Protein AF-0000000075743029 (afdb_homodimer)

Nearest PDB structures (foldseek):
  3cng-assembly1_B  TM=8.307E-01  e=9.422E-11  Nitrosomonas europaea ATCC 19718
  6m72-assembly1_A  TM=8.721E-01  e=2.218E-10  Mycolicibacterium smegmatis MC2 155
  5gg7-assembly1_A  TM=8.608E-01  e=3.201E-10  Mycolicibacterium smegmatis MC2 155
  6nci-assembly1_B  TM=7.986E-01  e=1.065E-10  Bacillus cereus ATCC 14579
  3a6s-assembly3_A  TM=7.500E-01  e=4.628E-07  Escherichia coli K-12

InterPro domains:
  IPR000086 NUDIX hydrolase domain [PF00293] (7-111)
  IPR000086 NUDIX hydrolase domain [PS51462] (5-127)
  IPR015797 NUDIX hydrolase-like domain superfamily [SSF55811] (4-126)
  IPR020084 NUDIX hydrolase, conserved site [PS00893] (38-59)
  IPR020476 NUDIX hydrolase [PR00502] (33-47)
  IPR020476 NUDIX hydrolase [PR00502] (47-62)

Structure (mmCIF, N/CA/C/O backbone):
data_AF-0000000075743029-model_v1
#
loop_
_entity.id
_entity.type
_entity.pdbx_description
1 polymer 'Nudix hydrolase domain-containing protein'
#
loop_
_atom_site.group_PDB
_atom_site.id
_atom_site.type_symbol
_atom_site.label_atom_id
_atom_site.label_alt_id
_atom_site.label_comp_id
_atom_site.label_asym_id
_atom_site.label_entity_id
_atom_site.label_seq_id
_atom_site.pdbx_PDB_ins_code
_atom_site.Cartn_x
_atom_site.Cartn_y
_atom_site.Cartn_z
_atom_site.occupancy
_atom_site.B_iso_or_equiv
_atom_site.auth_seq_id
_atom_site.auth_comp_id
_atom_site.auth_asym_id
_atom_site.auth_atom_id
_atom_site.pdbx_PDB_model_num
ATOM 1 N N . MET A 1 1 ? -19.031 10.039 8.219 1 37.03 1 MET A N 1
ATOM 2 C CA . MET A 1 1 ? -19.734 9.055 7.402 1 37.03 1 MET A CA 1
ATOM 3 C C . MET A 1 1 ? -18.766 8.086 6.746 1 37.03 1 MET A C 1
ATOM 5 O O . MET A 1 1 ? -17.672 8.484 6.34 1 37.03 1 MET A O 1
ATOM 9 N N . GLY A 1 2 ? -18.797 6.867 7.07 1 49.72 2 GLY A N 1
ATOM 10 C CA . GLY A 1 2 ? -17.906 5.832 6.559 1 49.72 2 GLY A CA 1
ATOM 11 C C . GLY A 1 2 ? -17.812 5.824 5.047 1 49.72 2 GLY A C 1
ATOM 12 O O . GLY A 1 2 ? -18.812 5.648 4.352 1 49.72 2 GLY A O 1
ATOM 13 N N . THR A 1 3 ? -17.016 6.648 4.508 1 61.38 3 THR A N 1
ATOM 14 C CA . THR A 1 3 ? -16.984 6.754 3.051 1 61.38 3 THR A CA 1
ATOM 15 C C . THR A 1 3 ? -16.938 5.371 2.408 1 61.38 3 THR A C 1
ATOM 17 O O . THR A 1 3 ? -16.344 4.445 2.963 1 61.38 3 THR A O 1
ATOM 20 N N . THR A 1 4 ? -17.938 5.141 1.555 1 76.81 4 THR A N 1
ATOM 21 C CA . THR A 1 4 ? -18.062 3.936 0.743 1 76.81 4 THR A CA 1
ATOM 22 C C . THR A 1 4 ? -16.719 3.59 0.101 1 76.81 4 THR A C 1
ATOM 24 O O . THR A 1 4 ? -16.094 4.441 -0.531 1 76.81 4 THR A O 1
ATOM 27 N N . PRO A 1 5 ? -16.359 2.434 0.386 1 84.94 5 PRO A N 1
ATOM 28 C CA . PRO A 1 5 ? -15.109 2.035 -0.252 1 84.94 5 PRO A CA 1
ATOM 29 C C . PRO A 1 5 ? -15.133 2.217 -1.769 1 84.94 5 PRO A C 1
ATOM 31 O O . PRO A 1 5 ? -16.094 1.818 -2.426 1 84.94 5 PRO A O 1
ATOM 34 N N . LYS A 1 6 ? -14.109 2.887 -2.268 1 87.5 6 LYS A N 1
ATOM 35 C CA . LYS A 1 6 ? -13.984 3.195 -3.689 1 87.5 6 LYS A CA 1
ATOM 36 C C . LYS A 1 6 ? -13.133 2.156 -4.406 1 87.5 6 LYS A C 1
ATOM 38 O O . LYS A 1 6 ? -13.312 1.912 -5.602 1 87.5 6 LYS A O 1
ATOM 43 N N . HIS A 1 7 ? -12.133 1.638 -3.703 1 95.94 7 HIS A N 1
ATOM 44 C CA . HIS A 1 7 ? -11.125 0.779 -4.32 1 95.94 7 HIS A CA 1
ATOM 45 C C . HIS A 1 7 ? -11.25 -0.658 -3.826 1 95.94 7 HIS A C 1
ATOM 47 O O . HIS A 1 7 ? -11.625 -0.894 -2.676 1 95.94 7 HIS A O 1
ATOM 53 N N . SER A 1 8 ? -11.008 -1.553 -4.711 1 96.81 8 SER A N 1
ATOM 54 C CA . SER A 1 8 ? -10.656 -2.902 -4.273 1 96.81 8 SER A CA 1
ATOM 55 C C . SER A 1 8 ? -9.172 -3.008 -3.934 1 96.81 8 SER A C 1
ATOM 57 O O . SER A 1 8 ? -8.336 -2.363 -4.566 1 96.81 8 SER A O 1
ATOM 59 N N . VAL A 1 9 ? -8.844 -3.734 -2.883 1 98.31 9 VAL A N 1
ATOM 60 C CA . VAL A 1 9 ? -7.453 -3.924 -2.475 1 98.31 9 VAL A CA 1
ATOM 61 C C . VAL A 1 9 ? -7.043 -5.379 -2.695 1 98.31 9 VAL A C 1
ATOM 63 O O . VAL A 1 9 ? -7.734 -6.297 -2.25 1 98.31 9 VAL A O 1
ATOM 66 N N . SER A 1 10 ? -5.934 -5.547 -3.414 1 98.19 10 SER A N 1
ATOM 67 C CA . SER A 1 10 ? -5.387 -6.879 -3.637 1 98.19 10 SER A CA 1
ATOM 68 C C . SER A 1 10 ? -3.963 -6.992 -3.098 1 98.19 10 SER A C 1
ATOM 70 O O . SER A 1 10 ? -3.312 -5.98 -2.83 1 98.19 10 SER A O 1
ATOM 72 N N . VAL A 1 11 ? -3.539 -8.203 -2.834 1 98.81 11 VAL A N 1
ATOM 73 C CA . VAL A 1 11 ? -2.16 -8.523 -2.471 1 98.81 11 VAL A CA 1
ATOM 74 C C . VAL A 1 11 ? -1.611 -9.594 -3.406 1 98.81 11 VAL A C 1
ATOM 76 O O . VAL A 1 11 ? -2.369 -10.398 -3.951 1 98.81 11 VAL A O 1
ATOM 79 N N . ALA A 1 12 ? -0.309 -9.578 -3.594 1 98.81 12 ALA A N 1
ATOM 80 C CA . ALA A 1 12 ? 0.357 -10.586 -4.41 1 98.81 12 ALA A CA 1
ATOM 81 C C . ALA A 1 12 ? 1.737 -10.922 -3.854 1 98.81 12 ALA A C 1
ATOM 83 O O . ALA A 1 12 ? 2.361 -10.094 -3.188 1 98.81 12 ALA A O 1
ATOM 84 N N . GLY A 1 13 ? 2.17 -12.094 -4.051 1 98.81 13 GLY A N 1
ATOM 85 C CA . GLY A 1 13 ? 3.494 -12.555 -3.666 1 98.81 13 GLY A CA 1
ATOM 86 C C . GLY A 1 13 ? 4.383 -12.875 -4.852 1 98.81 13 GLY A C 1
ATOM 87 O O . GLY A 1 13 ? 4.059 -13.758 -5.652 1 98.81 13 GLY A O 1
ATOM 88 N N . VAL A 1 14 ? 5.453 -12.211 -4.953 1 98.88 14 VAL A N 1
ATOM 89 C CA . VAL A 1 14 ? 6.512 -12.594 -5.883 1 98.88 14 VAL A CA 1
ATOM 90 C C . VAL A 1 14 ? 7.457 -13.586 -5.203 1 98.88 14 VAL A C 1
ATOM 92 O O . VAL A 1 14 ? 8.328 -13.18 -4.43 1 98.88 14 VAL A O 1
ATOM 95 N N . VAL A 1 15 ? 7.266 -14.805 -5.477 1 98.81 15 VAL A N 1
ATOM 96 C CA . VAL A 1 15 ? 8.055 -15.859 -4.855 1 98.81 15 VAL A CA 1
ATOM 97 C C . VAL A 1 15 ? 9.312 -16.109 -5.672 1 98.81 15 VAL A C 1
ATOM 99 O O . VAL A 1 15 ? 9.242 -16.547 -6.824 1 98.81 15 VAL A O 1
ATOM 102 N N . VAL A 1 16 ? 10.438 -15.852 -5.074 1 98.5 16 VAL A N 1
ATOM 103 C CA . VAL A 1 16 ? 11.711 -15.977 -5.773 1 98.5 16 VAL A CA 1
ATOM 104 C C . VAL A 1 16 ? 12.477 -17.188 -5.246 1 98.5 16 VAL A C 1
ATOM 106 O O . VAL A 1 16 ? 12.789 -17.266 -4.055 1 98.5 16 VAL A O 1
ATOM 109 N N . ARG A 1 17 ? 12.734 -18.016 -6.137 1 96.75 17 ARG A N 1
ATOM 110 C CA . ARG A 1 17 ? 13.484 -19.219 -5.77 1 96.75 17 ARG A CA 1
ATOM 111 C C . ARG A 1 17 ? 14.992 -18.953 -5.809 1 96.75 17 ARG A C 1
ATOM 113 O O . ARG A 1 17 ? 15.422 -17.891 -6.285 1 96.75 17 ARG A O 1
ATOM 120 N N . ASP A 1 18 ? 15.781 -19.875 -5.328 1 95.5 18 ASP A N 1
ATOM 121 C CA . ASP A 1 18 ? 17.219 -19.688 -5.145 1 95.5 18 ASP A CA 1
ATOM 122 C C . ASP A 1 18 ? 17.906 -19.422 -6.48 1 95.5 18 ASP A C 1
ATOM 124 O O . ASP A 1 18 ? 18.922 -18.703 -6.527 1 95.5 18 ASP A O 1
ATOM 128 N N . ASP A 1 19 ? 17.438 -19.906 -7.539 1 97 19 ASP A N 1
ATOM 129 C CA . ASP A 1 19 ? 18.078 -19.734 -8.836 1 97 19 ASP A CA 1
ATOM 130 C C . ASP A 1 19 ? 17.609 -18.453 -9.523 1 97 19 ASP A C 1
ATOM 132 O O . ASP A 1 19 ? 17.906 -18.219 -10.688 1 97 19 ASP A O 1
ATOM 136 N N . GLY A 1 20 ? 16.734 -17.688 -8.852 1 97.25 20 GLY A N 1
ATOM 137 C CA . GLY A 1 20 ? 16.328 -16.391 -9.359 1 97.25 20 GLY A CA 1
ATOM 138 C C . GLY A 1 20 ? 15.031 -16.438 -10.141 1 97.25 20 GLY A C 1
ATOM 139 O O . GLY A 1 20 ? 14.516 -15.406 -10.57 1 97.25 20 GLY A O 1
ATOM 140 N N . ARG A 1 21 ? 14.461 -17.594 -10.344 1 98.31 21 ARG A N 1
ATOM 141 C CA . ARG A 1 21 ? 13.188 -17.703 -11.047 1 98.31 21 ARG A CA 1
ATOM 142 C C . ARG A 1 21 ? 12.023 -17.312 -10.141 1 98.31 21 ARG A C 1
ATOM 144 O O . ARG A 1 21 ? 12.125 -17.422 -8.914 1 98.31 21 ARG A O 1
ATOM 151 N N . VAL A 1 22 ? 10.961 -16.906 -10.734 1 98.69 22 VAL A N 1
ATOM 152 C CA . VAL A 1 22 ? 9.812 -16.422 -9.977 1 98.69 22 VAL A CA 1
ATOM 153 C C . VAL A 1 22 ? 8.586 -17.281 -10.297 1 98.69 22 VAL A C 1
ATOM 155 O O . VAL A 1 22 ? 8.383 -17.672 -11.453 1 98.69 22 VAL A O 1
ATOM 158 N N . LEU A 1 23 ? 7.82 -17.578 -9.266 1 98.12 23 LEU A N 1
ATOM 159 C CA . LEU A 1 23 ? 6.59 -18.359 -9.414 1 98.12 23 LEU A CA 1
ATOM 160 C C . LEU A 1 23 ? 5.473 -17.5 -10 1 98.12 23 LEU A C 1
ATOM 162 O O . LEU A 1 23 ? 5.16 -16.438 -9.469 1 98.12 23 LEU A O 1
ATOM 166 N N . VAL A 1 24 ? 4.891 -17.938 -11.117 1 97.94 24 VAL A N 1
ATOM 167 C CA . VAL A 1 24 ? 3.797 -17.203 -11.758 1 97.94 24 VAL A CA 1
ATOM 168 C C . VAL A 1 24 ? 2.646 -18.156 -12.062 1 97.94 24 VAL A C 1
ATOM 170 O O . VAL A 1 24 ? 2.836 -19.375 -12.102 1 97.94 24 VAL A O 1
ATOM 173 N N . ILE A 1 25 ? 1.508 -17.594 -12.195 1 97 25 ILE A N 1
ATOM 174 C CA . ILE A 1 25 ? 0.314 -18.359 -12.523 1 97 25 ILE A CA 1
ATOM 175 C C . ILE A 1 25 ? -0.327 -17.812 -13.797 1 97 25 ILE A C 1
ATOM 177 O O . ILE A 1 25 ? -0.125 -16.656 -14.148 1 97 25 ILE A O 1
ATOM 181 N N . ARG A 1 26 ? -1.065 -18.625 -14.453 1 95 26 ARG A N 1
ATOM 182 C CA . ARG A 1 26 ? -1.859 -18.203 -15.609 1 95 26 ARG A CA 1
ATOM 183 C C . ARG A 1 26 ? -3.344 -18.172 -15.266 1 95 26 ARG A C 1
ATOM 185 O O . ARG A 1 26 ? -3.92 -19.172 -14.859 1 95 26 ARG A O 1
ATOM 192 N N . ARG A 1 27 ? -3.902 -17.047 -15.453 1 87.44 27 ARG A N 1
ATOM 193 C CA . ARG A 1 27 ? -5.312 -16.875 -15.109 1 87.44 27 ARG A CA 1
ATOM 194 C C . ARG A 1 27 ? -6.203 -17.656 -16.078 1 87.44 27 ARG A C 1
ATOM 196 O O . ARG A 1 27 ? -5.953 -17.672 -17.281 1 87.44 27 ARG A O 1
ATOM 203 N N . GLU A 1 28 ? -7.242 -18.219 -15.516 1 81.88 28 GLU A N 1
ATOM 204 C CA . GLU A 1 28 ? -8.172 -18.984 -16.328 1 81.88 28 GLU A CA 1
ATOM 205 C C . G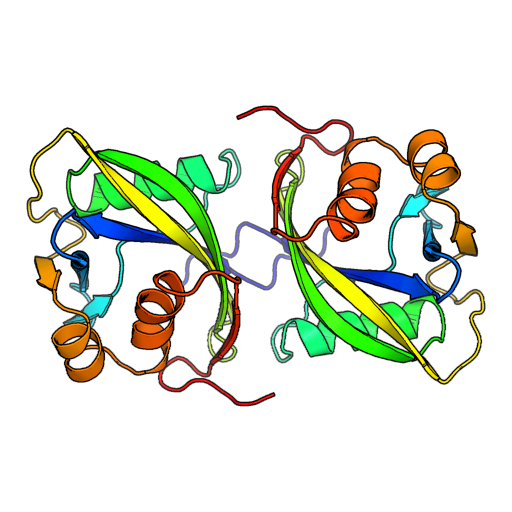LU A 1 28 ? -9.055 -18.078 -17.172 1 81.88 28 GLU A C 1
ATOM 207 O O . GLU A 1 28 ? -9.367 -18.406 -18.328 1 81.88 28 GLU A O 1
ATOM 212 N N . ASP A 1 29 ? -9.43 -16.984 -16.625 1 80.69 29 ASP A N 1
ATOM 213 C CA . ASP A 1 29 ? -10.445 -16.141 -17.25 1 80.69 29 ASP A CA 1
ATOM 214 C C . ASP A 1 29 ? -9.875 -15.367 -18.438 1 80.69 29 ASP A C 1
ATOM 216 O O . ASP A 1 29 ? -10.57 -15.125 -19.422 1 80.69 29 ASP A O 1
ATOM 220 N N . ASN A 1 30 ? -8.594 -15.008 -18.438 1 82.75 30 ASN A N 1
ATOM 221 C CA . ASN A 1 30 ? -8.078 -14.156 -19.5 1 82.75 30 ASN A CA 1
ATOM 222 C C . ASN A 1 30 ? -6.754 -14.672 -20.047 1 82.75 30 ASN A C 1
ATOM 224 O O . ASN A 1 30 ? -6.207 -14.117 -21 1 82.75 30 ASN A O 1
ATOM 228 N N . GLY A 1 31 ? -6.238 -15.711 -19.422 1 87.31 31 GLY A N 1
ATOM 229 C CA . GLY A 1 31 ? -5.051 -16.391 -19.922 1 87.31 31 GLY A CA 1
ATOM 230 C C . GLY A 1 31 ? -3.773 -15.609 -19.672 1 87.31 31 GLY A C 1
ATOM 231 O O . GLY A 1 31 ? -2.727 -15.914 -20.234 1 87.31 31 GLY A O 1
ATOM 232 N N . ARG A 1 32 ? -3.838 -14.641 -18.859 1 92.31 32 ARG A N 1
ATOM 233 C CA . ARG A 1 32 ? -2.672 -13.797 -18.594 1 92.31 32 ARG A CA 1
ATOM 234 C C . ARG A 1 32 ? -1.857 -14.344 -17.422 1 92.31 32 ARG A C 1
ATOM 236 O O . ARG A 1 32 ? -2.418 -14.859 -16.453 1 92.31 32 ARG A O 1
ATOM 243 N N . TRP A 1 33 ? -0.525 -14.164 -17.656 1 96.19 33 TRP A N 1
ATOM 244 C CA . TRP A 1 33 ? 0.392 -14.523 -16.578 1 96.19 33 TRP A CA 1
ATOM 245 C C . TRP A 1 33 ? 0.492 -13.398 -15.562 1 96.19 33 TRP A C 1
ATOM 247 O O . TRP A 1 33 ? 0.538 -12.219 -15.922 1 96.19 33 TRP A O 1
ATOM 257 N N . GLU A 1 34 ? 0.567 -13.781 -14.352 1 97.06 34 GLU A N 1
ATOM 258 C CA . GLU A 1 34 ? 0.749 -12.812 -13.266 1 97.06 34 GLU A CA 1
ATOM 259 C C . GLU A 1 34 ? 1.325 -13.484 -12.023 1 97.06 34 GLU A C 1
ATOM 261 O O . GLU A 1 34 ? 1.359 -14.719 -11.938 1 97.06 34 GLU A O 1
ATOM 266 N N . ALA A 1 35 ? 1.861 -12.719 -11.133 1 98.19 35 ALA A N 1
ATOM 267 C CA . ALA A 1 35 ? 2.217 -13.25 -9.812 1 98.19 35 ALA A CA 1
ATOM 268 C C . ALA A 1 35 ? 0.978 -13.734 -9.07 1 98.19 35 ALA A C 1
ATOM 270 O O . ALA A 1 35 ? -0.11 -13.18 -9.227 1 98.19 35 ALA A O 1
ATOM 271 N N . PRO A 1 36 ? 1.115 -14.82 -8.297 1 97.62 36 PRO A N 1
ATOM 272 C CA . PRO A 1 36 ? -0.04 -15.25 -7.504 1 97.62 36 PRO A CA 1
ATOM 273 C C . PRO A 1 36 ? -0.508 -14.18 -6.52 1 97.62 36 PRO A C 1
ATOM 275 O O . PRO A 1 36 ? 0.316 -13.5 -5.906 1 97.62 36 PRO A O 1
ATOM 278 N N . GLY A 1 37 ? -1.786 -14.008 -6.363 1 97.19 37 GLY A N 1
ATOM 279 C CA . GLY A 1 37 ? -2.398 -13 -5.512 1 97.19 37 GLY A CA 1
ATOM 280 C C . GLY A 1 37 ? -3.912 -12.977 -5.605 1 97.19 37 GLY A C 1
ATOM 281 O O . GLY A 1 37 ? -4.508 -13.82 -6.281 1 97.19 37 GLY A O 1
ATOM 282 N N . GLY A 1 38 ? -4.527 -12.078 -4.871 1 96.62 38 GLY A N 1
ATOM 283 C CA . GLY A 1 38 ? -5.977 -11.953 -4.848 1 96.62 38 GLY A CA 1
ATOM 284 C C . GLY A 1 38 ? -6.465 -10.859 -3.912 1 96.62 38 GLY A C 1
ATOM 285 O O . GLY A 1 38 ? -5.664 -10.078 -3.396 1 96.62 38 GLY A O 1
ATOM 286 N N . VAL A 1 39 ? -7.746 -10.852 -3.748 1 97.25 39 VAL A N 1
ATOM 287 C CA . VAL A 1 39 ? -8.391 -9.812 -2.953 1 97.25 39 VAL A CA 1
ATOM 288 C C . VAL A 1 39 ? -8.023 -9.984 -1.481 1 97.25 39 VAL A C 1
ATOM 290 O O . VAL A 1 39 ? -8.023 -11.102 -0.959 1 97.25 39 VAL A O 1
ATOM 293 N N . LEU A 1 40 ? -7.648 -8.859 -0.832 1 98.31 40 LEU A N 1
ATOM 294 C CA . LEU A 1 40 ? -7.379 -8.859 0.601 1 98.31 40 LEU A CA 1
ATOM 295 C C . LEU A 1 40 ? -8.672 -8.953 1.399 1 98.31 40 LEU A C 1
ATOM 297 O O . LEU A 1 40 ? -9.641 -8.242 1.114 1 98.31 40 LEU A O 1
ATOM 301 N N . GLU A 1 41 ? -8.68 -9.867 2.34 1 97 41 GLU A N 1
ATOM 302 C CA . GLU A 1 41 ? -9.859 -10.008 3.188 1 97 41 GLU A CA 1
ATOM 303 C C . GLU A 1 41 ? -9.82 -9.023 4.352 1 97 41 GLU A C 1
ATOM 305 O O . GLU A 1 41 ? -8.742 -8.602 4.785 1 97 41 GLU A O 1
ATOM 310 N N . LEU A 1 42 ? -10.938 -8.703 4.922 1 95.19 42 LEU A N 1
ATOM 311 C CA . LEU A 1 42 ? -11.078 -7.645 5.914 1 95.19 42 LEU A CA 1
ATOM 312 C C . LEU A 1 42 ? -10.328 -7.992 7.195 1 95.19 42 LEU A C 1
ATOM 314 O O . LEU A 1 42 ? -9.719 -7.117 7.82 1 95.19 42 LEU A O 1
ATOM 318 N N . HIS A 1 43 ? -10.219 -9.234 7.582 1 94.25 43 HIS A N 1
ATOM 319 C CA . HIS A 1 43 ? -9.781 -9.578 8.93 1 94.25 43 HIS A CA 1
ATOM 320 C C . HIS A 1 43 ? -8.344 -10.086 8.922 1 94.25 43 HIS A C 1
ATOM 322 O O . HIS A 1 43 ? -7.871 -10.648 9.914 1 94.25 43 HIS A O 1
ATOM 328 N N . GLU A 1 44 ? -7.688 -9.953 7.812 1 96.75 44 GLU A N 1
ATOM 329 C CA . GLU A 1 44 ? -6.324 -10.469 7.754 1 96.75 44 GLU A CA 1
ATOM 330 C C . GLU A 1 44 ? -5.32 -9.352 7.5 1 96.75 44 GLU A C 1
ATOM 332 O O . GLU A 1 44 ? -5.672 -8.305 6.945 1 96.75 44 GLU A O 1
ATOM 337 N N . SER A 1 45 ? -4.105 -9.562 7.977 1 97.69 45 SER A N 1
ATOM 338 C CA . SER A 1 45 ? -2.998 -8.68 7.633 1 97.69 45 SER A CA 1
ATOM 339 C C . SER A 1 45 ? -2.615 -8.82 6.164 1 97.69 45 SER A C 1
ATOM 341 O O . SER A 1 45 ? -3.082 -9.734 5.48 1 97.69 45 SER A O 1
ATOM 343 N N . PHE A 1 46 ? -1.802 -7.875 5.695 1 98.44 46 PHE A N 1
ATOM 344 C CA . PHE A 1 46 ? -1.312 -7.973 4.324 1 98.44 46 PHE A CA 1
ATOM 345 C C . PHE A 1 46 ? -0.577 -9.289 4.105 1 98.44 46 PHE A C 1
ATOM 347 O O . PHE A 1 46 ? -0.848 -10 3.137 1 98.44 46 PHE A O 1
ATOM 354 N N . GLU A 1 47 ? 0.302 -9.617 5.016 1 98.56 47 GLU A N 1
ATOM 355 C CA . GLU A 1 47 ? 1.152 -10.797 4.895 1 98.56 47 GLU A CA 1
ATOM 356 C C . GLU A 1 47 ? 0.326 -12.078 4.945 1 98.56 47 GLU A C 1
ATOM 358 O O . GLU A 1 47 ? 0.59 -13.023 4.199 1 98.56 47 GLU A O 1
ATOM 363 N N . ASP A 1 48 ? -0.684 -12.078 5.836 1 98.19 48 ASP A N 1
ATOM 364 C CA . ASP A 1 48 ? -1.57 -13.234 5.895 1 98.19 48 ASP A CA 1
ATOM 365 C C . ASP A 1 48 ? -2.314 -13.422 4.574 1 98.19 48 ASP A C 1
ATOM 367 O O . ASP A 1 48 ? -2.494 -14.555 4.113 1 98.19 48 ASP A O 1
ATOM 371 N N . GLY A 1 49 ? -2.787 -12.352 4.004 1 98.31 49 GLY A N 1
ATOM 372 C CA . GLY A 1 49 ? -3.432 -12.422 2.701 1 98.31 49 GLY A CA 1
ATOM 373 C C . GLY A 1 49 ? -2.521 -12.961 1.614 1 98.31 49 GLY A C 1
ATOM 374 O O . GLY A 1 49 ? -2.939 -13.789 0.806 1 98.31 49 GLY A O 1
ATOM 375 N N . VAL A 1 50 ? -1.236 -12.5 1.63 1 98.69 50 VAL A N 1
ATOM 376 C CA . VAL A 1 50 ? -0.262 -12.969 0.65 1 98.69 50 VAL A CA 1
ATOM 377 C C . VAL A 1 50 ? -0.056 -14.469 0.804 1 98.69 50 VAL A C 1
ATOM 379 O O . VAL A 1 50 ? -0.135 -15.219 -0.174 1 98.69 50 VAL A O 1
ATOM 382 N N . ARG A 1 51 ? 0.172 -14.914 1.996 1 98.56 51 ARG A N 1
ATOM 383 C CA . ARG A 1 51 ? 0.396 -16.328 2.246 1 98.56 51 ARG A CA 1
ATOM 384 C C . ARG A 1 51 ? -0.81 -17.156 1.817 1 98.56 51 ARG A C 1
ATOM 386 O O . ARG A 1 51 ? -0.658 -18.203 1.165 1 98.56 51 ARG A O 1
ATOM 393 N N . ARG A 1 52 ? -1.982 -16.719 2.205 1 97.75 52 ARG A N 1
ATOM 394 C CA . ARG A 1 52 ? -3.205 -17.453 1.873 1 97.75 52 ARG A CA 1
ATOM 395 C C . ARG A 1 52 ? -3.395 -17.547 0.363 1 97.75 52 ARG A C 1
ATOM 397 O O . ARG A 1 52 ? -3.635 -18.625 -0.174 1 97.75 52 ARG A O 1
ATOM 404 N N . GLU A 1 53 ? -3.295 -16.422 -0.348 1 97.31 53 GLU A N 1
ATOM 405 C CA . GLU A 1 53 ? -3.525 -16.391 -1.789 1 97.31 53 GLU A CA 1
ATOM 406 C C . GLU A 1 53 ? -2.5 -17.234 -2.533 1 97.31 53 GLU A C 1
ATOM 408 O O . GLU A 1 53 ? -2.84 -17.938 -3.492 1 97.31 53 GLU A O 1
ATOM 413 N N . VAL A 1 54 ? -1.17 -17.141 -2.162 1 97.62 54 VAL A N 1
ATOM 414 C CA . VAL A 1 54 ? -0.149 -17.953 -2.828 1 97.62 54 VAL A CA 1
ATOM 415 C C . VAL A 1 54 ? -0.439 -19.438 -2.617 1 97.62 54 VAL A C 1
ATOM 417 O O . VAL A 1 54 ? -0.383 -20.219 -3.562 1 97.62 54 VAL A O 1
ATOM 420 N N . LEU A 1 55 ? -0.816 -19.75 -1.402 1 96.69 55 LEU A N 1
ATOM 421 C CA . LEU A 1 55 ? -1.142 -21.141 -1.102 1 96.69 55 LEU A CA 1
ATOM 422 C C . LEU A 1 55 ? -2.357 -21.609 -1.898 1 96.69 55 LEU A C 1
ATOM 424 O O . LEU A 1 55 ? -2.34 -22.688 -2.5 1 96.69 55 LEU A O 1
ATOM 428 N N . GLU A 1 56 ? -3.4 -20.891 -1.909 1 95.31 56 GLU A N 1
ATOM 429 C CA . GLU A 1 56 ? -4.641 -21.234 -2.598 1 95.31 56 GLU A CA 1
ATOM 430 C C . GLU A 1 56 ? -4.406 -21.422 -4.09 1 95.31 56 GLU A C 1
ATOM 432 O O . GLU A 1 56 ? -4.98 -22.328 -4.699 1 95.31 56 GLU A O 1
ATOM 437 N N . GLU A 1 57 ? -3.557 -20.609 -4.664 1 95.38 57 GLU A N 1
ATOM 438 C CA . GLU A 1 57 ? -3.436 -20.594 -6.117 1 95.38 57 GLU A CA 1
ATOM 439 C C . GLU A 1 57 ? -2.324 -21.531 -6.59 1 95.38 57 GLU A C 1
ATOM 441 O O . GLU A 1 57 ? -2.324 -21.969 -7.738 1 95.38 57 GLU A O 1
ATOM 446 N N . THR A 1 58 ? -1.282 -21.875 -5.754 1 95.69 58 THR A N 1
ATOM 447 C CA . THR A 1 58 ? -0.111 -22.578 -6.254 1 95.69 58 THR A CA 1
ATOM 448 C C . THR A 1 58 ? 0.18 -23.812 -5.402 1 95.69 58 THR A C 1
ATOM 450 O O . THR A 1 58 ? 0.977 -24.672 -5.793 1 95.69 58 THR A O 1
ATOM 453 N N . GLY A 1 59 ? -0.398 -23.875 -4.23 1 94.5 59 GLY A N 1
ATOM 454 C CA . GLY A 1 59 ? -0.117 -24.953 -3.299 1 94.5 59 GLY A CA 1
ATOM 455 C C . GLY A 1 59 ? 1.155 -24.734 -2.5 1 94.5 59 GLY A C 1
ATOM 456 O O . GLY A 1 59 ? 1.492 -25.547 -1.631 1 94.5 59 GLY A O 1
ATOM 457 N N . LEU A 1 60 ? 1.859 -23.703 -2.691 1 96.56 60 LEU A N 1
ATOM 458 C CA . LEU A 1 60 ? 3.156 -23.453 -2.068 1 96.56 60 LEU A CA 1
ATOM 459 C C . LEU A 1 60 ? 3.004 -22.578 -0.831 1 96.56 60 LEU A C 1
ATOM 461 O O . LEU A 1 60 ? 2.307 -21.547 -0.867 1 96.56 60 LEU A O 1
ATOM 465 N N . LYS A 1 61 ? 3.547 -23 0.252 1 97.62 61 LYS A N 1
ATOM 466 C CA . LYS A 1 61 ? 3.701 -22.125 1.412 1 97.62 61 LYS A CA 1
ATOM 467 C C . LYS A 1 61 ? 4.918 -21.219 1.259 1 97.62 61 LYS A C 1
ATOM 469 O O . LYS A 1 61 ? 5.965 -21.641 0.774 1 97.62 61 LYS A O 1
ATOM 474 N N . VAL A 1 62 ? 4.766 -19.984 1.8 1 98.5 62 VAL A N 1
ATOM 475 C CA . VAL A 1 62 ? 5.867 -19.047 1.583 1 98.5 62 VAL A CA 1
ATOM 476 C C . VAL A 1 62 ? 6.137 -18.266 2.865 1 98.5 62 VAL A C 1
ATOM 478 O O . VAL A 1 62 ? 5.277 -18.188 3.748 1 98.5 62 VAL A O 1
ATOM 481 N N . THR A 1 63 ? 7.344 -17.797 2.961 1 98.44 63 THR A N 1
ATOM 482 C CA . THR A 1 63 ? 7.691 -16.734 3.902 1 98.44 63 THR A CA 1
ATOM 483 C C . THR A 1 63 ? 7.625 -15.367 3.227 1 98.44 63 THR A C 1
ATOM 485 O O . THR A 1 63 ? 8.25 -15.156 2.184 1 98.44 63 THR A O 1
ATOM 488 N N . VAL A 1 64 ? 6.812 -14.453 3.738 1 98.5 64 VAL A N 1
ATOM 489 C CA . VAL A 1 64 ? 6.742 -13.094 3.219 1 98.5 64 VAL A CA 1
ATOM 490 C C . VAL A 1 64 ? 7.934 -12.281 3.727 1 98.5 64 VAL A C 1
ATOM 492 O O . VAL A 1 64 ? 8.156 -12.188 4.938 1 98.5 64 VAL A O 1
ATOM 495 N N . GLN A 1 65 ? 8.695 -11.703 2.82 1 98.25 65 GLN A N 1
ATOM 496 C CA . GLN A 1 65 ? 9.961 -11.078 3.191 1 98.25 65 GLN A CA 1
ATOM 497 C C . GLN A 1 65 ? 9.797 -9.562 3.33 1 98.25 65 GLN A C 1
ATOM 499 O O . GLN A 1 65 ? 10.172 -8.984 4.352 1 98.25 65 GLN A O 1
ATOM 504 N N . ARG A 1 66 ? 9.344 -8.906 2.303 1 97.88 66 ARG A N 1
ATOM 505 C CA . ARG A 1 66 ? 9.25 -7.449 2.348 1 97.88 66 ARG A CA 1
ATOM 506 C C . ARG A 1 66 ? 8.273 -6.934 1.301 1 97.88 66 ARG A C 1
ATOM 508 O O . ARG A 1 66 ? 8.07 -7.566 0.263 1 97.88 66 ARG A O 1
ATOM 515 N N . LEU A 1 67 ? 7.676 -5.754 1.568 1 98.75 67 LEU A N 1
ATOM 516 C CA . LEU A 1 67 ? 6.914 -4.996 0.581 1 98.75 67 LEU A CA 1
ATOM 517 C C . LEU A 1 67 ? 7.82 -4.504 -0.544 1 98.75 67 LEU A C 1
ATOM 519 O O . LEU A 1 67 ? 8.875 -3.916 -0.287 1 98.75 67 LEU A O 1
ATOM 523 N N . THR A 1 68 ? 7.445 -4.738 -1.797 1 98.69 68 THR A N 1
ATOM 524 C CA . THR A 1 68 ? 8.289 -4.332 -2.914 1 98.69 68 THR A CA 1
ATOM 525 C C . THR A 1 68 ? 7.648 -3.184 -3.688 1 98.69 68 THR A C 1
ATOM 527 O O . THR A 1 68 ? 8.32 -2.496 -4.461 1 98.69 68 THR A O 1
ATOM 530 N N . GLY A 1 69 ? 6.32 -3.051 -3.494 1 98.56 69 GLY A N 1
ATOM 531 C CA . GLY A 1 69 ? 5.684 -1.939 -4.188 1 98.56 69 GLY A CA 1
ATOM 532 C C . GLY A 1 69 ? 4.18 -1.902 -3.994 1 98.56 69 GLY A C 1
ATOM 533 O O . GLY A 1 69 ? 3.59 -2.852 -3.473 1 98.56 69 GLY A O 1
ATOM 534 N N . VAL A 1 70 ? 3.59 -0.813 -4.348 1 98.88 70 VAL A N 1
ATOM 535 C CA . VAL A 1 70 ? 2.152 -0.573 -4.422 1 98.88 70 VAL A CA 1
ATOM 536 C C . VAL A 1 70 ? 1.78 -0.09 -5.82 1 98.88 70 VAL A C 1
ATOM 538 O O . VAL A 1 70 ? 2.508 0.699 -6.426 1 98.88 70 VAL A O 1
ATOM 541 N N . TYR A 1 71 ? 0.702 -0.628 -6.355 1 98.69 71 TYR A N 1
ATOM 542 C CA . TYR A 1 71 ? 0.316 -0.381 -7.738 1 98.69 71 TYR A CA 1
ATOM 543 C C . TYR A 1 71 ? -1.166 -0.04 -7.84 1 98.69 71 TYR A C 1
ATOM 545 O O . TYR A 1 71 ? -2.012 -0.752 -7.293 1 98.69 71 TYR A O 1
ATOM 553 N N . LYS A 1 72 ? -1.418 0.991 -8.508 1 98.25 72 LYS A N 1
ATOM 554 C CA . LYS A 1 72 ? -2.805 1.409 -8.695 1 98.25 72 LYS A CA 1
ATOM 555 C C . LYS A 1 72 ? -3.264 1.169 -10.133 1 98.25 72 LYS A C 1
ATOM 557 O O . LYS A 1 72 ? -2.68 1.706 -11.07 1 98.25 72 LYS A O 1
ATOM 562 N N . ASN A 1 73 ? -4.281 0.328 -10.32 1 97.38 73 ASN A N 1
ATOM 563 C CA . ASN A 1 73 ? -5.012 0.248 -11.578 1 97.38 73 ASN A CA 1
ATOM 564 C C . ASN A 1 73 ? -6.031 1.377 -11.703 1 97.38 73 ASN A C 1
ATOM 566 O O . ASN A 1 73 ? -7.102 1.323 -11.102 1 97.38 73 ASN A O 1
ATOM 570 N N . LEU A 1 74 ? -5.723 2.367 -12.445 1 96.31 74 LEU A N 1
ATOM 571 C CA . LEU A 1 74 ? -6.543 3.57 -12.547 1 96.31 74 LEU A CA 1
ATOM 572 C C . LEU A 1 74 ? -7.867 3.266 -13.234 1 96.31 74 LEU A C 1
ATOM 574 O O . LEU A 1 74 ? -8.875 3.918 -12.961 1 96.31 74 LEU A O 1
ATOM 578 N N . THR A 1 75 ? -7.84 2.285 -14.086 1 94.5 75 THR A N 1
ATOM 579 C CA . THR A 1 75 ? -9.016 1.939 -14.875 1 94.5 75 THR A CA 1
ATOM 580 C C . THR A 1 75 ? -10.039 1.193 -14.023 1 94.5 75 THR A C 1
ATOM 582 O O . THR A 1 75 ? -11.242 1.465 -14.102 1 94.5 75 THR A O 1
ATOM 585 N N . GLN A 1 76 ? -9.609 0.357 -13.172 1 94.44 76 GLN A N 1
ATOM 586 C CA . GLN A 1 76 ? -10.516 -0.545 -12.477 1 94.44 76 GLN A CA 1
ATOM 587 C C . GLN A 1 76 ? -10.68 -0.138 -11.016 1 94.44 76 GLN A C 1
ATOM 589 O O . GLN A 1 76 ? -11.531 -0.681 -10.305 1 94.44 76 GLN A O 1
ATOM 594 N N . GLY A 1 77 ? -9.859 0.803 -10.586 1 95.25 77 GLY A N 1
ATOM 595 C CA . GLY A 1 77 ? -9.922 1.194 -9.188 1 95.25 77 GLY A CA 1
ATOM 596 C C . GLY A 1 77 ? -9.414 0.118 -8.242 1 95.25 77 GLY A C 1
ATOM 597 O O . GLY A 1 77 ? -10.086 -0.217 -7.258 1 95.25 77 GLY A O 1
ATOM 598 N N . ILE A 1 78 ? -8.281 -0.445 -8.547 1 97.19 78 ILE A N 1
ATOM 599 C CA . ILE A 1 78 ? -7.668 -1.486 -7.73 1 97.19 78 ILE A CA 1
ATOM 600 C C . ILE A 1 78 ? -6.324 -0.999 -7.195 1 97.19 78 ILE A C 1
ATOM 602 O O . ILE A 1 78 ? -5.547 -0.377 -7.926 1 97.19 78 ILE A O 1
ATOM 606 N N . VAL A 1 79 ? -6.109 -1.196 -5.969 1 98.5 79 VAL A N 1
ATOM 607 C CA . VAL A 1 79 ? -4.805 -1.006 -5.344 1 98.5 79 VAL A CA 1
ATOM 608 C C . VAL A 1 79 ? -4.199 -2.361 -4.988 1 98.5 79 VAL A C 1
ATOM 610 O O . VAL A 1 79 ? -4.809 -3.148 -4.262 1 98.5 79 VAL A O 1
ATOM 613 N N . ALA A 1 80 ? -3.021 -2.6 -5.531 1 98.69 80 ALA A N 1
ATOM 614 C CA . ALA A 1 80 ? -2.332 -3.863 -5.277 1 98.69 80 ALA A CA 1
ATOM 615 C C . ALA A 1 80 ? -1.08 -3.643 -4.434 1 98.69 80 ALA A C 1
ATOM 617 O O . ALA A 1 80 ? -0.265 -2.77 -4.738 1 98.69 80 ALA A O 1
ATOM 618 N N . LEU A 1 81 ? -0.958 -4.344 -3.344 1 98.94 81 LEU A N 1
ATOM 619 C CA . LEU A 1 81 ? 0.27 -4.422 -2.561 1 98.94 81 LEU A CA 1
ATOM 620 C C . LEU A 1 81 ? 1.041 -5.695 -2.881 1 98.94 81 LEU A C 1
ATOM 622 O O . LEU A 1 81 ? 0.492 -6.797 -2.793 1 98.94 81 LEU A O 1
ATOM 626 N N . VAL A 1 82 ? 2.301 -5.555 -3.285 1 98.94 82 VAL A N 1
ATOM 627 C CA . VAL A 1 82 ? 3.09 -6.68 -3.771 1 98.94 82 VAL A CA 1
ATOM 628 C C . VAL A 1 82 ? 4.281 -6.914 -2.846 1 98.94 82 VAL A C 1
ATOM 630 O O . VAL A 1 82 ? 4.957 -5.965 -2.441 1 98.94 82 VAL A O 1
ATOM 633 N N . TYR A 1 83 ? 4.5 -8.148 -2.529 1 98.88 83 TYR A N 1
ATOM 634 C CA . TYR A 1 83 ? 5.539 -8.547 -1.588 1 98.88 83 TYR A CA 1
ATOM 635 C C . TYR A 1 83 ? 6.496 -9.547 -2.227 1 98.88 83 TYR A C 1
ATOM 637 O O . TYR A 1 83 ? 6.074 -10.422 -2.986 1 98.88 83 TYR A O 1
ATOM 645 N N . ARG A 1 84 ? 7.758 -9.438 -1.896 1 98.81 84 ARG A N 1
ATOM 646 C CA . ARG A 1 84 ? 8.719 -10.492 -2.184 1 98.81 84 ARG A CA 1
ATOM 647 C C . ARG A 1 84 ? 8.594 -11.633 -1.174 1 98.81 84 ARG A C 1
ATOM 649 O O . ARG A 1 84 ? 8.461 -11.391 0.027 1 98.81 84 ARG A O 1
ATOM 656 N N . CYS A 1 85 ? 8.648 -12.82 -1.638 1 98.75 85 CYS A N 1
ATOM 657 C CA . CYS A 1 85 ? 8.508 -14.016 -0.812 1 98.75 85 CYS A CA 1
ATOM 658 C C . CYS A 1 85 ? 9.586 -15.039 -1.149 1 98.75 85 CYS A C 1
ATOM 660 O O . CYS A 1 85 ? 10.141 -15.023 -2.252 1 98.75 85 CYS A O 1
ATOM 662 N N . GLY A 1 86 ? 9.883 -15.836 -0.168 1 98.44 86 GLY A N 1
ATOM 663 C CA . GLY A 1 86 ? 10.672 -17.047 -0.388 1 98.44 86 GLY A CA 1
ATOM 664 C C . GLY A 1 86 ? 9.875 -18.312 -0.195 1 98.44 86 GLY A C 1
ATOM 665 O O . GLY A 1 86 ? 9.008 -18.391 0.68 1 98.44 86 GLY A O 1
ATOM 666 N N . PRO A 1 87 ? 10.172 -19.344 -1.079 1 97.25 87 PRO A N 1
ATOM 667 C CA . PRO A 1 87 ? 9.5 -20.625 -0.837 1 97.25 87 PRO A CA 1
ATOM 668 C C . PRO A 1 87 ? 9.836 -21.219 0.529 1 97.25 87 PRO A C 1
ATOM 670 O O . PRO A 1 87 ? 10.977 -21.094 0.997 1 97.25 87 PRO A O 1
ATOM 673 N N . ALA A 1 88 ? 8.836 -21.75 1.173 1 96.06 88 ALA A N 1
ATOM 674 C CA . ALA A 1 88 ? 9.039 -22.312 2.504 1 96.06 88 ALA A CA 1
ATOM 675 C C . ALA A 1 88 ? 8.781 -23.812 2.51 1 96.06 88 ALA A C 1
ATOM 677 O O . ALA A 1 88 ? 9.586 -24.594 3.029 1 96.06 88 ALA A O 1
ATOM 678 N N . ALA A 1 89 ? 7.602 -24.266 2 1 91 89 ALA A N 1
ATOM 679 C CA . ALA A 1 89 ? 7.25 -25.672 1.981 1 91 89 ALA A CA 1
ATOM 680 C C . ALA A 1 89 ? 6.199 -25.969 0.913 1 91 89 ALA A C 1
ATOM 682 O O . ALA A 1 89 ? 5.453 -25.062 0.509 1 91 89 ALA A O 1
ATOM 683 N N . GLY A 1 90 ? 6.195 -27.156 0.518 1 88.38 90 GLY A N 1
ATOM 684 C CA . GLY A 1 90 ? 5.184 -27.578 -0.433 1 88.38 90 GLY A CA 1
ATOM 685 C C . GLY A 1 90 ? 5.703 -27.672 -1.856 1 88.38 90 GLY A C 1
ATOM 686 O O . GLY A 1 90 ? 6.848 -27.297 -2.131 1 88.38 90 GLY A O 1
ATOM 687 N N . ASP A 1 91 ? 4.805 -28.281 -2.713 1 86.94 91 ASP A N 1
ATOM 688 C CA . ASP A 1 91 ? 5.102 -28.391 -4.137 1 86.94 91 ASP A CA 1
ATOM 689 C C . ASP A 1 91 ? 4.078 -27.625 -4.973 1 86.94 91 ASP A C 1
ATOM 691 O O . ASP A 1 91 ? 2.871 -27.766 -4.777 1 86.94 91 ASP A O 1
ATOM 695 N N . THR A 1 92 ? 4.641 -26.938 -5.848 1 86.88 92 THR A N 1
ATOM 696 C CA . THR A 1 92 ? 3.756 -26.156 -6.699 1 86.88 92 THR A CA 1
ATOM 697 C C . THR A 1 92 ? 2.92 -27.062 -7.594 1 86.88 92 THR A C 1
ATOM 699 O O . THR A 1 92 ? 3.438 -28.016 -8.172 1 86.88 92 THR A O 1
ATOM 702 N N . HIS A 1 93 ? 1.604 -26.766 -7.641 1 84.19 93 HIS A N 1
ATOM 703 C CA . HIS A 1 93 ? 0.725 -27.469 -8.57 1 84.19 93 HIS A CA 1
ATOM 704 C C . HIS A 1 93 ? -0.462 -26.609 -8.969 1 84.19 93 HIS A C 1
ATOM 706 O O . HIS A 1 93 ? -0.828 -25.672 -8.25 1 84.19 93 HIS A O 1
ATOM 712 N N . PRO A 1 94 ? -0.955 -26.891 -10.219 1 81.56 94 PRO A N 1
ATOM 713 C CA . PRO A 1 94 ? -2.176 -26.172 -10.594 1 81.56 94 PRO A CA 1
ATOM 714 C C . PRO A 1 94 ? -3.322 -26.406 -9.617 1 81.56 94 PRO A C 1
ATOM 716 O O . PRO A 1 94 ? -3.389 -27.453 -8.969 1 81.56 94 PRO A O 1
ATOM 719 N N . THR A 1 95 ? -4.004 -25.375 -9.438 1 78.19 95 THR A N 1
ATOM 720 C CA . THR A 1 95 ? -5.191 -25.438 -8.586 1 78.19 95 THR A CA 1
ATOM 721 C C . THR A 1 95 ? -6.438 -25.016 -9.367 1 78.19 95 THR A C 1
ATOM 723 O O . THR A 1 95 ? -6.355 -24.719 -10.562 1 78.19 95 THR A O 1
ATOM 726 N N . ALA A 1 96 ? -7.609 -25.125 -8.75 1 76.06 96 ALA A N 1
ATOM 727 C CA . ALA A 1 96 ? -8.867 -24.75 -9.383 1 76.06 96 ALA A CA 1
ATOM 728 C C . ALA A 1 96 ? -8.852 -23.281 -9.828 1 76.06 96 ALA A C 1
ATOM 730 O O . ALA A 1 96 ? -9.469 -22.922 -10.828 1 76.06 96 ALA A O 1
ATOM 731 N N . GLU A 1 97 ? -8.047 -22.391 -9.227 1 71.5 97 GLU A N 1
ATOM 732 C CA . GLU A 1 97 ? -8.008 -20.953 -9.5 1 71.5 97 GLU A CA 1
ATOM 733 C C . GLU A 1 97 ? -6.941 -20.609 -10.539 1 71.5 97 GLU A C 1
ATOM 735 O O . GLU A 1 97 ? -7.051 -19.609 -11.242 1 71.5 97 GLU A O 1
ATOM 740 N N . ALA A 1 98 ? -5.965 -21.5 -10.633 1 71.56 98 ALA A N 1
ATOM 741 C CA . ALA A 1 98 ? -4.852 -21.25 -11.547 1 71.56 98 ALA A CA 1
ATOM 742 C C . ALA A 1 98 ? -4.637 -22.438 -12.484 1 71.56 98 ALA A C 1
ATOM 744 O O . ALA A 1 98 ? -4.227 -23.516 -12.047 1 71.56 98 ALA A O 1
ATOM 745 N N . ARG A 1 99 ? -4.816 -22.172 -13.75 1 79.75 99 ARG A N 1
ATOM 746 C CA . ARG A 1 99 ? -4.742 -23.219 -14.758 1 79.75 99 ARG A CA 1
ATOM 747 C C . ARG A 1 99 ? -3.324 -23.766 -14.875 1 79.75 99 ARG A C 1
ATOM 749 O O . ARG A 1 99 ? -3.135 -24.969 -15.086 1 79.75 99 ARG A O 1
ATOM 756 N N . GLU A 1 100 ? -2.422 -22.828 -14.758 1 92.5 100 GLU A N 1
ATOM 757 C CA . GLU A 1 100 ? -1.009 -23.188 -14.883 1 92.5 100 GLU A CA 1
ATOM 758 C C . GLU A 1 100 ? -0.164 -22.438 -13.859 1 92.5 100 GLU A C 1
ATOM 760 O O . GLU A 1 100 ? -0.467 -21.281 -13.508 1 92.5 100 GLU A O 1
ATOM 765 N N . VAL A 1 101 ? 0.834 -23.125 -13.367 1 94.75 101 VAL A N 1
ATOM 766 C CA . VAL A 1 101 ? 1.839 -22.578 -12.469 1 94.75 101 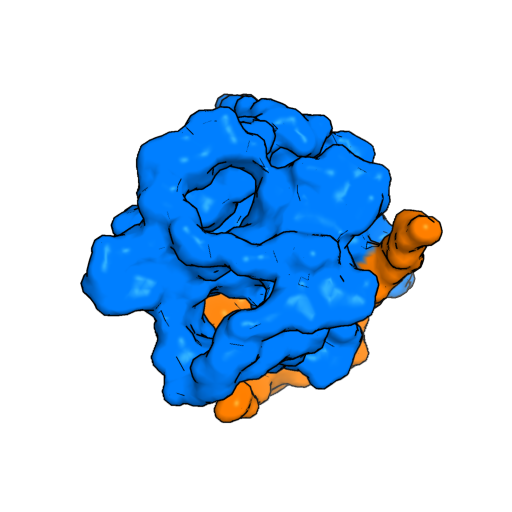VAL A CA 1
ATOM 767 C C . VAL A 1 101 ? 3.234 -22.828 -13.031 1 94.75 101 VAL A C 1
ATOM 769 O O . VAL A 1 101 ? 3.561 -23.953 -13.406 1 94.75 101 VAL A O 1
ATOM 772 N N . ARG A 1 102 ? 4.059 -21.781 -13.102 1 95.75 102 ARG A N 1
ATOM 773 C CA . ARG A 1 102 ? 5.395 -21.922 -13.68 1 95.75 102 AR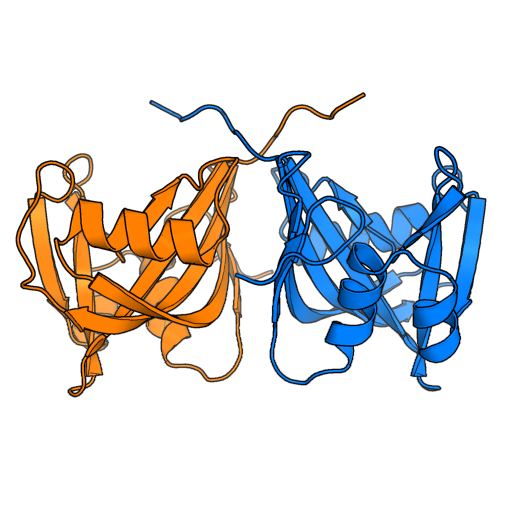G A CA 1
ATOM 774 C C . ARG A 1 102 ? 6.41 -21.078 -12.906 1 95.75 102 ARG A C 1
ATOM 776 O O . ARG A 1 102 ? 6.055 -20.078 -12.289 1 95.75 102 ARG A O 1
ATOM 783 N N . TRP A 1 103 ? 7.641 -21.578 -12.953 1 97.38 103 TRP A N 1
ATOM 784 C CA . TRP A 1 103 ? 8.789 -20.766 -12.594 1 97.38 103 TRP A CA 1
ATOM 785 C C . TRP A 1 103 ? 9.383 -20.078 -13.82 1 97.38 103 TRP A C 1
ATOM 787 O O . TRP A 1 103 ? 9.789 -20.734 -14.773 1 97.38 103 TRP A O 1
ATOM 797 N N . MET A 1 104 ? 9.406 -18.766 -13.789 1 98.31 104 MET A N 1
ATOM 798 C CA . MET A 1 104 ? 9.914 -18.016 -14.938 1 98.31 104 MET A CA 1
ATOM 799 C C . MET A 1 104 ? 11.172 -17.234 -14.57 1 98.31 104 MET A C 1
ATOM 801 O O . MET A 1 104 ? 11.328 -16.797 -13.422 1 98.31 104 MET A O 1
ATOM 805 N N . THR A 1 105 ? 12.062 -17.109 -15.602 1 98.5 105 THR A N 1
ATOM 806 C CA . THR A 1 105 ? 13.148 -16.141 -15.477 1 98.5 105 THR A CA 1
ATOM 807 C C . THR A 1 105 ? 12.617 -14.711 -15.625 1 98.5 105 THR A C 1
ATOM 809 O O . THR A 1 105 ? 11.484 -14.508 -16.062 1 98.5 105 THR A O 1
ATOM 812 N N . LYS A 1 106 ? 13.43 -13.727 -15.281 1 98.31 106 LYS A N 1
ATOM 813 C CA . LYS A 1 106 ? 13.07 -12.328 -15.492 1 98.31 106 LYS A CA 1
ATOM 814 C C . LYS A 1 106 ? 12.758 -12.055 -16.953 1 98.31 106 LYS A C 1
ATOM 816 O O . LYS A 1 106 ? 11.828 -11.305 -17.266 1 98.31 106 LYS A O 1
ATOM 821 N N . GLU A 1 107 ? 13.547 -12.648 -17.812 1 98.31 107 GLU A N 1
ATOM 822 C CA . GLU A 1 107 ? 13.359 -12.453 -19.25 1 98.31 107 GLU A CA 1
ATOM 823 C C . GLU A 1 107 ? 12.008 -13 -19.703 1 98.31 107 GLU A C 1
ATOM 825 O O . GLU A 1 107 ? 11.328 -12.367 -20.516 1 98.31 107 GLU A O 1
ATOM 830 N N . GLN A 1 108 ? 11.68 -14.102 -19.25 1 98.56 108 GLN A N 1
ATOM 831 C CA . GLN A 1 108 ? 10.383 -14.688 -19.578 1 98.56 108 GLN A CA 1
ATOM 832 C C . GLN A 1 108 ? 9.242 -13.82 -19.078 1 98.56 108 GLN A C 1
ATOM 834 O O . GLN A 1 108 ? 8.234 -13.641 -19.766 1 98.56 108 GLN A O 1
ATOM 839 N N . VAL A 1 109 ? 9.406 -13.305 -17.891 1 98.44 109 VAL A N 1
ATOM 840 C CA . VAL A 1 109 ? 8.406 -12.406 -17.312 1 98.44 109 VAL A CA 1
ATOM 841 C C . VAL A 1 109 ? 8.211 -11.203 -18.234 1 98.44 109 VAL A C 1
ATOM 843 O O . VAL A 1 109 ? 7.078 -10.867 -18.594 1 98.44 109 VAL A O 1
ATOM 846 N N . GLU A 1 110 ? 9.281 -10.562 -18.594 1 97.56 110 GLU A N 1
ATOM 847 C CA . GLU A 1 110 ? 9.234 -9.383 -19.453 1 97.56 110 GLU A CA 1
ATOM 848 C C . GLU A 1 110 ? 8.555 -9.703 -20.781 1 97.56 110 GLU A C 1
ATOM 850 O O . GLU A 1 110 ? 7.836 -8.867 -21.344 1 97.56 110 GLU A O 1
ATOM 855 N N . GLY A 1 111 ? 8.75 -10.898 -21.234 1 97.44 111 GLY A N 1
ATOM 856 C CA . GLY A 1 111 ? 8.25 -11.273 -22.547 1 97.44 111 GLY A CA 1
ATOM 857 C C . GLY A 1 111 ? 6.816 -11.773 -22.516 1 97.44 111 GLY A C 1
ATOM 858 O O . GLY A 1 111 ? 6.082 -11.625 -23.484 1 97.44 111 GLY A O 1
ATOM 859 N N . GLU A 1 112 ? 6.387 -12.312 -21.438 1 96.88 112 GLU A N 1
ATOM 860 C CA . GLU A 1 112 ? 5.129 -13.055 -21.422 1 96.88 112 GLU A CA 1
ATOM 861 C C . GLU A 1 112 ? 4.031 -12.266 -20.719 1 96.88 112 GLU A C 1
ATOM 863 O O . GLU A 1 112 ? 2.846 -12.555 -20.875 1 96.88 112 GLU A O 1
ATOM 868 N N . MET A 1 113 ? 4.359 -11.367 -19.906 1 97.19 113 MET A N 1
ATOM 869 C CA . MET A 1 113 ? 3.381 -10.594 -19.141 1 97.19 113 MET A CA 1
ATOM 870 C C . MET A 1 113 ? 3.166 -9.219 -19.766 1 97.19 113 MET A C 1
ATOM 872 O O . MET A 1 113 ? 4.059 -8.688 -20.438 1 97.19 113 MET A O 1
ATOM 876 N N . SER A 1 114 ? 1.905 -8.734 -19.625 1 96.56 114 SER A N 1
ATOM 877 C CA . SER A 1 114 ? 1.734 -7.316 -19.938 1 96.56 114 SER A CA 1
ATOM 878 C C . SER A 1 114 ? 2.629 -6.441 -19.078 1 96.56 114 SER A C 1
ATOM 880 O O . SER A 1 114 ? 2.93 -6.789 -17.922 1 96.56 114 SER A O 1
ATOM 882 N N . PRO A 1 115 ? 3.023 -5.23 -19.516 1 97.75 115 PRO A N 1
ATOM 883 C CA . PRO A 1 115 ? 3.969 -4.375 -18.797 1 97.75 115 PRO A CA 1
ATOM 884 C C . PRO A 1 115 ? 3.488 -4.02 -17.391 1 97.75 115 PRO A C 1
ATOM 886 O O . PRO A 1 115 ? 4.281 -4.008 -16.453 1 97.75 115 PRO A O 1
ATOM 889 N N . ALA A 1 116 ? 2.221 -3.777 -17.234 1 97.12 116 ALA A N 1
ATOM 890 C CA . ALA A 1 116 ? 1.669 -3.381 -15.938 1 97.12 116 ALA A CA 1
ATOM 891 C C . ALA A 1 116 ? 1.846 -4.488 -14.898 1 97.12 116 ALA A C 1
ATOM 893 O O . ALA A 1 116 ? 2.025 -4.211 -13.711 1 97.12 116 ALA A O 1
ATOM 894 N N . PHE A 1 117 ? 1.846 -5.711 -15.328 1 97.44 117 PHE A N 1
ATOM 895 C CA . PHE A 1 117 ? 1.97 -6.828 -14.398 1 97.44 117 PHE A CA 1
ATOM 896 C C . PHE A 1 117 ? 3.416 -7.301 -14.312 1 97.44 117 PHE A C 1
ATOM 898 O O . PHE A 1 117 ? 3.861 -7.762 -13.258 1 97.44 117 PHE A O 1
ATOM 905 N N . ALA A 1 118 ? 4.094 -7.156 -15.445 1 98.62 118 ALA A N 1
ATOM 906 C CA . ALA A 1 118 ? 5.512 -7.504 -15.445 1 98.62 118 ALA A CA 1
ATOM 907 C C . ALA A 1 118 ? 6.293 -6.629 -14.469 1 98.62 118 ALA A C 1
ATOM 909 O O . ALA A 1 118 ? 7.18 -7.113 -13.758 1 98.62 118 ALA A O 1
ATOM 910 N N . VAL A 1 119 ? 5.945 -5.43 -14.398 1 98.44 119 VAL A N 1
ATOM 911 C CA . VAL A 1 119 ? 6.699 -4.492 -13.57 1 98.44 119 VAL A CA 1
ATOM 912 C C . VAL A 1 119 ? 6.555 -4.867 -12.094 1 98.44 119 VAL A C 1
ATOM 914 O O . VAL A 1 119 ? 7.488 -4.695 -11.312 1 98.44 119 VAL A O 1
ATOM 917 N N . ARG A 1 120 ? 5.391 -5.395 -11.695 1 98.62 120 ARG A N 1
ATOM 918 C CA . ARG A 1 120 ? 5.199 -5.832 -10.312 1 98.62 120 ARG A CA 1
ATOM 919 C C . ARG A 1 120 ? 6.211 -6.906 -9.938 1 98.62 120 ARG A C 1
ATOM 921 O O . ARG A 1 120 ? 6.719 -6.922 -8.812 1 98.62 120 ARG A O 1
ATOM 928 N N . VAL A 1 121 ? 6.445 -7.785 -10.867 1 98.81 121 VAL A N 1
ATOM 929 C CA . VAL A 1 121 ? 7.367 -8.891 -10.633 1 98.81 121 VAL A CA 1
ATOM 930 C C . VAL A 1 121 ? 8.805 -8.375 -10.664 1 98.81 121 VAL A C 1
ATOM 932 O O . VAL A 1 121 ? 9.594 -8.664 -9.758 1 98.81 121 VAL A O 1
ATOM 935 N N . LEU A 1 122 ? 9.164 -7.582 -11.648 1 98.75 122 LEU A N 1
ATOM 936 C CA . LEU A 1 122 ? 10.539 -7.141 -11.859 1 98.75 122 LEU A CA 1
ATOM 937 C C . LEU A 1 122 ? 10.984 -6.188 -10.758 1 98.75 122 LEU A C 1
ATOM 939 O O . LEU A 1 122 ? 12.141 -6.219 -10.336 1 98.75 122 LEU A O 1
ATOM 943 N N . ASP A 1 123 ? 10.094 -5.391 -10.273 1 98.5 123 ASP A N 1
ATOM 944 C CA . ASP A 1 123 ? 10.398 -4.457 -9.188 1 98.5 123 ASP A CA 1
ATOM 945 C C . ASP A 1 123 ? 10.812 -5.203 -7.922 1 98.5 123 ASP A C 1
ATOM 947 O O . ASP A 1 123 ? 11.523 -4.652 -7.078 1 98.5 123 ASP A O 1
ATOM 951 N N . 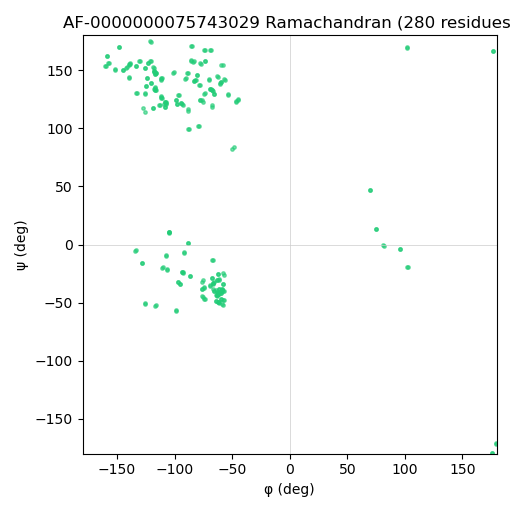ALA A 1 124 ? 10.398 -6.418 -7.762 1 98.5 124 ALA A N 1
ATOM 952 C CA . ALA A 1 124 ? 10.688 -7.203 -6.562 1 98.5 124 ALA A CA 1
ATOM 953 C C . ALA A 1 124 ? 12.18 -7.527 -6.473 1 98.5 124 ALA A C 1
ATOM 955 O O . ALA A 1 124 ? 12.656 -7.969 -5.426 1 98.5 124 ALA A O 1
ATOM 956 N N . PHE A 1 125 ? 12.891 -7.316 -7.543 1 98.19 125 PHE A N 1
ATOM 957 C CA . PHE A 1 125 ? 14.32 -7.582 -7.543 1 98.19 125 PHE A CA 1
ATOM 958 C C . PHE A 1 125 ? 15.102 -6.336 -7.156 1 98.19 125 PHE A C 1
ATOM 960 O O . PHE A 1 125 ? 16.328 -6.395 -6.969 1 98.19 125 PHE A O 1
ATOM 967 N N . ASP A 1 126 ? 14.398 -5.246 -7.043 1 97.44 126 ASP A N 1
ATOM 968 C CA . ASP A 1 126 ? 15.039 -4.012 -6.586 1 97.44 126 ASP A CA 1
ATOM 969 C C . ASP A 1 126 ? 15.055 -3.934 -5.062 1 97.44 126 ASP A C 1
ATOM 971 O O . ASP A 1 126 ? 14.242 -4.57 -4.391 1 97.44 126 ASP A O 1
ATOM 975 N N . GLU A 1 127 ? 15.93 -3.152 -4.527 1 95.44 127 GLU A N 1
ATOM 976 C CA . GLU A 1 127 ? 16.031 -2.973 -3.082 1 95.44 127 GLU A CA 1
ATOM 977 C C . GLU A 1 127 ? 14.922 -2.08 -2.551 1 95.44 127 GLU A C 1
ATOM 979 O O . GLU A 1 127 ? 14.297 -2.395 -1.532 1 95.44 127 GLU A O 1
ATOM 984 N N . ASP A 1 128 ? 14.641 -1.001 -3.203 1 96.44 128 ASP A N 1
ATOM 985 C CA . ASP A 1 128 ? 13.641 -0.029 -2.758 1 96.44 128 ASP A CA 1
ATOM 986 C C . ASP A 1 128 ? 12.258 -0.378 -3.295 1 96.44 128 ASP A C 1
ATOM 988 O O . ASP A 1 128 ? 12.125 -0.854 -4.426 1 96.44 128 ASP A O 1
ATOM 992 N N . PRO A 1 129 ? 11.258 -0.063 -2.523 1 97.94 129 PRO A N 1
ATOM 993 C CA . PRO A 1 129 ? 9.898 -0.28 -3.031 1 97.94 129 PRO A CA 1
ATOM 994 C C . PRO A 1 129 ? 9.5 0.738 -4.098 1 97.94 129 PRO A C 1
ATOM 996 O O . PRO A 1 129 ? 10.07 1.828 -4.16 1 97.94 129 PRO A O 1
ATOM 999 N N . HIS A 1 130 ? 8.523 0.345 -4.902 1 98.06 130 HIS A N 1
ATOM 1000 C CA . HIS A 1 130 ? 8.055 1.221 -5.969 1 98.06 130 HIS A CA 1
ATOM 1001 C C . HIS A 1 130 ? 6.59 1.594 -5.766 1 98.06 130 HIS A C 1
ATOM 1003 O O . HIS A 1 130 ? 5.836 0.848 -5.133 1 98.06 130 HIS A O 1
ATOM 1009 N N . SER A 1 131 ? 6.238 2.717 -6.164 1 98.38 131 SER A N 1
ATOM 1010 C CA . SER A 1 131 ? 4.875 3.227 -6.27 1 98.38 131 SER A CA 1
ATOM 1011 C C . SER A 1 131 ? 4.523 3.578 -7.711 1 98.38 131 SER A C 1
ATOM 1013 O O . SER A 1 131 ? 5.172 4.43 -8.32 1 98.38 131 SER A O 1
ATOM 1015 N N . ARG A 1 132 ? 3.496 2.85 -8.266 1 98.31 132 ARG A N 1
ATOM 1016 C CA . ARG A 1 132 ? 3.209 3.049 -9.688 1 98.31 132 ARG A CA 1
ATOM 1017 C C . ARG A 1 132 ? 1.706 3.072 -9.945 1 98.31 132 ARG A C 1
ATOM 1019 O O . ARG A 1 132 ? 0.931 2.504 -9.172 1 98.31 132 ARG A O 1
ATOM 1026 N N . ALA A 1 133 ? 1.352 3.711 -10.984 1 98.19 133 ALA A N 1
ATOM 1027 C CA . ALA A 1 133 ? 0.003 3.664 -11.539 1 98.19 133 ALA A CA 1
ATOM 1028 C C . ALA A 1 133 ? 0.016 3.082 -12.953 1 98.19 133 ALA A C 1
ATOM 1030 O O . ALA A 1 133 ? 1.019 3.182 -13.664 1 98.19 133 ALA A O 1
ATOM 1031 N N . HIS A 1 134 ? -1.033 2.457 -13.242 1 97.75 134 HIS A N 1
ATOM 1032 C CA . HIS A 1 134 ? -1.133 1.89 -14.586 1 97.75 134 HIS A CA 1
ATOM 1033 C C . HIS A 1 134 ? -2.58 1.871 -15.07 1 97.75 134 HIS A C 1
ATOM 1035 O O . HIS A 1 134 ? -3.504 2.09 -14.281 1 97.75 134 HIS A O 1
ATOM 1041 N N . ASP A 1 135 ? -2.795 1.576 -16.312 1 96.19 135 ASP A N 1
ATOM 1042 C CA . ASP A 1 135 ? -4.125 1.582 -16.922 1 96.19 135 ASP A CA 1
ATOM 1043 C C . ASP A 1 135 ? -4.641 0.16 -17.125 1 96.19 135 ASP A C 1
ATOM 1045 O O . ASP A 1 135 ? -5.59 -0.058 -17.875 1 96.19 135 ASP A O 1
ATOM 1049 N N . GLY A 1 136 ? -3.943 -0.812 -16.531 1 93.56 136 GLY A N 1
ATOM 1050 C CA . GLY A 1 136 ? -4.301 -2.213 -16.688 1 93.56 136 GLY A CA 1
ATOM 1051 C C . GLY A 1 136 ? -3.42 -2.953 -17.672 1 93.56 136 GLY A C 1
ATOM 1052 O O . GLY A 1 136 ? -3.381 -4.188 -17.672 1 93.56 136 GLY A O 1
ATOM 1053 N N . VAL A 1 137 ? -2.762 -2.201 -18.516 1 94.75 137 VAL A N 1
ATOM 1054 C CA . VAL A 1 137 ? -1.895 -2.799 -19.516 1 94.75 137 VAL A CA 1
ATOM 1055 C C . VAL A 1 137 ? -0.496 -2.191 -19.422 1 94.75 137 VAL A C 1
ATOM 1057 O O . VAL A 1 137 ? 0.494 -2.916 -19.297 1 94.75 137 VAL A O 1
ATOM 1060 N N . ASN A 1 138 ? -0.459 -0.85 -19.406 1 96.25 138 ASN A N 1
ATOM 1061 C CA . ASN A 1 138 ? 0.808 -0.127 -19.375 1 96.25 138 ASN A CA 1
ATOM 1062 C C . ASN A 1 138 ? 0.945 0.702 -18.094 1 96.25 138 ASN A C 1
ATOM 1064 O O . ASN A 1 138 ? -0.044 1.224 -17.578 1 96.25 138 ASN A O 1
ATOM 1068 N N . VAL A 1 139 ? 2.148 0.809 -17.641 1 96.5 139 VAL A N 1
ATOM 1069 C CA . VAL A 1 139 ? 2.441 1.729 -16.547 1 96.5 139 VAL A CA 1
ATOM 1070 C C . VAL A 1 139 ? 2.262 3.17 -17.016 1 96.5 139 VAL A C 1
ATOM 1072 O O . VAL A 1 139 ? 2.684 3.523 -18.125 1 96.5 139 VAL A O 1
ATOM 1075 N N . VAL A 1 140 ? 1.584 3.885 -16.188 1 93.94 140 VAL A N 1
ATOM 1076 C CA . VAL A 1 140 ? 1.356 5.285 -16.531 1 93.94 140 VAL A CA 1
ATOM 1077 C C . VAL A 1 140 ? 2.381 6.168 -15.82 1 93.94 140 VAL A C 1
ATOM 1079 O O . VAL A 1 140 ? 2.699 5.941 -14.656 1 93.94 140 VAL A O 1
ATOM 1082 N N . SER A 1 141 ? 3.182 6.93 -16.531 1 77.44 141 SER A N 1
ATOM 1083 C CA . SER A 1 141 ? 4.16 7.848 -15.953 1 77.44 141 SER A CA 1
ATOM 1084 C C . SER A 1 141 ? 3.479 9 -15.227 1 77.44 141 SER A C 1
ATOM 1086 O O . SER A 1 141 ? 2.434 9.492 -15.664 1 77.44 141 SER A O 1
ATOM 1088 N N . GLY A 1 142 ? 3.682 9.203 -13.922 1 60.28 142 GLY A N 1
ATOM 1089 C CA . GLY A 1 142 ? 3.176 10.367 -13.203 1 60.28 142 GLY A CA 1
ATOM 1090 C C . GLY A 1 142 ? 3.672 11.68 -13.773 1 60.28 142 GLY A C 1
ATOM 1091 O O . GLY A 1 142 ? 4.648 11.711 -14.523 1 60.28 142 GLY A O 1
ATOM 1092 N N . MET B 1 1 ? -17.031 -11.406 -11.383 1 36.69 1 MET B N 1
ATOM 1093 C CA . MET B 1 1 ? -17.891 -10.43 -10.703 1 36.69 1 MET B CA 1
ATOM 1094 C C . MET B 1 1 ? -17.047 -9.438 -9.906 1 36.69 1 MET B C 1
ATOM 1096 O O . MET B 1 1 ? -16.031 -9.812 -9.305 1 36.69 1 MET B O 1
ATOM 1100 N N . GLY B 1 2 ? -17.016 -8.227 -10.281 1 49.59 2 GLY B N 1
ATOM 1101 C CA . GLY B 1 2 ? -16.219 -7.18 -9.656 1 49.59 2 GLY B CA 1
ATOM 1102 C C . GLY B 1 2 ? -16.375 -7.148 -8.141 1 49.59 2 GLY B C 1
ATOM 1103 O O . GLY B 1 2 ? -17.469 -7 -7.625 1 49.59 2 GLY B O 1
ATOM 11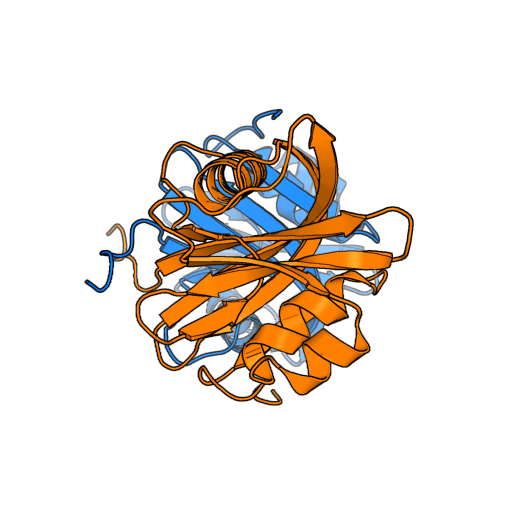04 N N . THR B 1 3 ? -15.648 -7.938 -7.465 1 61.5 3 THR B N 1
ATOM 1105 C CA . THR B 1 3 ? -15.859 -8.031 -6.023 1 61.5 3 THR B CA 1
ATOM 1106 C C . THR B 1 3 ? -15.977 -6.645 -5.402 1 61.5 3 THR B C 1
ATOM 1108 O O . THR B 1 3 ? -15.32 -5.699 -5.848 1 61.5 3 THR B O 1
ATOM 1111 N N . THR B 1 4 ? -17.125 -6.445 -4.723 1 76.81 4 THR B N 1
ATOM 1112 C CA . THR B 1 4 ? -17.406 -5.238 -3.959 1 76.81 4 THR B CA 1
ATOM 1113 C C . THR B 1 4 ? -16.203 -4.824 -3.121 1 76.81 4 THR B C 1
ATOM 1115 O O . THR B 1 4 ? -15.641 -5.641 -2.393 1 76.81 4 THR B O 1
ATOM 1118 N N . PRO B 1 5 ? -15.875 -3.65 -3.367 1 84.5 5 PRO B N 1
ATOM 1119 C CA . PRO B 1 5 ? -14.75 -3.188 -2.545 1 84.5 5 PRO B CA 1
ATOM 1120 C C . PRO B 1 5 ? -15 -3.375 -1.051 1 84.5 5 PRO B C 1
ATOM 1122 O O . PRO B 1 5 ? -16.078 -3.029 -0.551 1 84.5 5 PRO B O 1
ATOM 1125 N N . LYS B 1 6 ? -14.031 -3.988 -0.386 1 87.44 6 LYS B N 1
ATOM 1126 C CA . LYS B 1 6 ? -14.117 -4.301 1.037 1 87.44 6 LYS B CA 1
ATOM 1127 C C . LYS B 1 6 ? -13.453 -3.211 1.879 1 87.44 6 LYS B C 1
ATOM 1129 O O . LYS B 1 6 ? -13.828 -2.996 3.033 1 87.44 6 LYS B O 1
ATOM 1134 N N . HIS B 1 7 ? -12.398 -2.623 1.33 1 95.94 7 HIS B N 1
ATOM 1135 C CA . HIS B 1 7 ? -11.562 -1.701 2.094 1 95.94 7 HIS B CA 1
ATOM 1136 C C . HIS B 1 7 ? -11.703 -0.274 1.577 1 95.94 7 HIS B C 1
ATOM 1138 O O . HIS B 1 7 ? -11.906 -0.059 0.38 1 95.94 7 HIS B O 1
ATOM 1144 N N . SER B 1 8 ? -11.664 0.636 2.48 1 96.81 8 SER B N 1
ATOM 1145 C CA . SER B 1 8 ? -11.336 2.006 2.096 1 96.81 8 SER B CA 1
ATOM 1146 C C . SER B 1 8 ? -9.828 2.213 1.996 1 96.81 8 SER B C 1
ATOM 1148 O O . SER B 1 8 ? -9.062 1.619 2.76 1 96.81 8 SER B O 1
ATOM 1150 N N . VAL B 1 9 ? -9.383 2.967 1.011 1 98.38 9 VAL B N 1
ATOM 1151 C CA . VAL B 1 9 ? -7.961 3.254 0.831 1 98.38 9 VAL B CA 1
ATOM 1152 C C . VAL B 1 9 ? -7.691 4.73 1.105 1 98.38 9 VAL B C 1
ATOM 1154 O O . VAL B 1 9 ? -8.367 5.605 0.556 1 98.38 9 VAL B O 1
ATOM 1157 N N . SER B 1 10 ? -6.719 4.965 1.99 1 98.19 10 SER B N 1
ATOM 1158 C CA . SER B 1 10 ? -6.305 6.332 2.289 1 98.19 10 SER B CA 1
ATOM 1159 C C . SER B 1 10 ? -4.824 6.543 1.986 1 98.19 10 SER B C 1
ATOM 1161 O O . SER B 1 10 ? -4.074 5.578 1.838 1 98.19 10 SER B O 1
ATOM 1163 N N . VAL B 1 11 ? -4.445 7.781 1.786 1 98.81 11 VAL B N 1
ATOM 1164 C CA . VAL B 1 11 ? -3.049 8.188 1.65 1 98.81 11 VAL B CA 1
ATOM 1165 C C . VAL B 1 11 ? -2.732 9.289 2.658 1 98.81 11 VAL B C 1
ATOM 1167 O O . VAL B 1 11 ? -3.621 10.039 3.068 1 98.81 11 VAL B O 1
ATOM 1170 N N . ALA B 1 12 ? -1.478 9.352 3.053 1 98.81 12 ALA B N 1
ATOM 1171 C CA . ALA B 1 12 ? -1.021 10.398 3.965 1 98.81 12 ALA B CA 1
ATOM 1172 C C . ALA B 1 12 ? 0.407 10.828 3.635 1 98.81 12 ALA B C 1
ATOM 1174 O O . ALA B 1 12 ? 1.183 10.047 3.078 1 98.81 12 ALA B O 1
ATOM 1175 N N . GLY B 1 13 ? 0.721 12.016 3.902 1 98.81 13 GLY B N 1
ATOM 1176 C CA . GLY B 1 13 ? 2.057 12.57 3.73 1 98.81 13 GLY B CA 1
ATOM 1177 C C . GLY B 1 13 ? 2.717 12.945 5.043 1 98.81 13 GLY B C 1
ATOM 1178 O O . GLY B 1 13 ? 2.215 13.805 5.773 1 98.81 13 GLY B O 1
ATOM 1179 N N . VAL B 1 14 ? 3.803 12.352 5.32 1 98.88 14 VAL B N 1
ATOM 1180 C CA . VAL B 1 14 ? 4.672 12.805 6.402 1 98.88 14 VAL B CA 1
ATOM 1181 C C . VAL B 1 14 ? 5.648 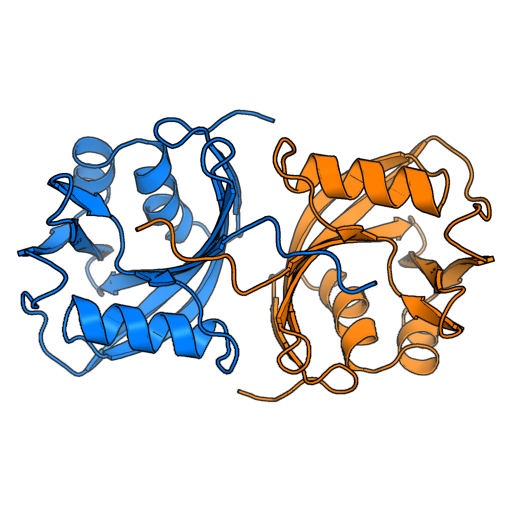13.852 5.879 1 98.88 14 VAL B C 1
ATOM 1183 O O . VAL B 1 14 ? 6.656 13.516 5.254 1 98.88 14 VAL B O 1
ATOM 1186 N N . VAL B 1 15 ? 5.332 15.047 6.113 1 98.81 15 VAL B N 1
ATOM 1187 C CA . VAL B 1 15 ? 6.137 16.156 5.621 1 98.81 15 VAL B CA 1
ATOM 1188 C C . VAL B 1 15 ? 7.234 16.5 6.625 1 98.81 15 VAL B C 1
ATOM 1190 O O . VAL B 1 15 ? 6.949 16.922 7.75 1 98.81 15 VAL B O 1
ATOM 1193 N N . VAL B 1 16 ? 8.453 16.297 6.223 1 98.5 16 VAL B N 1
ATOM 1194 C CA . VAL B 1 16 ? 9.586 16.516 7.117 1 98.5 16 VAL B CA 1
ATOM 1195 C C . VAL B 1 16 ? 10.344 17.766 6.711 1 98.5 16 VAL B C 1
ATOM 1197 O O . VAL B 1 16 ? 10.836 17.875 5.586 1 98.5 16 VAL B O 1
ATOM 1200 N N . ARG B 1 17 ? 10.391 18.609 7.625 1 96.81 17 ARG B N 1
ATOM 1201 C CA . ARG B 1 17 ? 11.109 19.859 7.379 1 96.81 17 ARG B CA 1
ATOM 1202 C C . ARG B 1 17 ? 12.602 19.688 7.656 1 96.81 17 ARG B C 1
ATOM 1204 O O . ARG B 1 17 ? 13.023 18.672 8.203 1 96.81 17 ARG B O 1
ATOM 1211 N N . ASP B 1 18 ? 13.422 20.672 7.301 1 95.56 18 ASP B N 1
ATOM 1212 C CA . ASP B 1 18 ? 14.875 20.594 7.355 1 95.56 18 ASP B CA 1
ATOM 1213 C C . ASP B 1 18 ? 15.367 20.359 8.781 1 95.56 18 ASP B C 1
ATOM 1215 O O . ASP B 1 18 ? 16.391 19.719 9 1 95.56 18 ASP B O 1
ATOM 1219 N N . ASP B 1 19 ? 14.695 20.812 9.758 1 97.06 19 ASP B N 1
ATOM 1220 C CA . ASP B 1 19 ? 15.133 20.672 11.141 1 97.06 19 ASP B CA 1
ATOM 1221 C C . ASP B 1 19 ? 14.641 19.359 11.742 1 97.06 19 ASP B C 1
ATOM 1223 O O . ASP B 1 19 ? 14.773 19.141 12.953 1 97.06 19 ASP B O 1
ATOM 1227 N N . GLY B 1 20 ? 13.938 18.547 10.953 1 97.31 20 GLY B N 1
ATOM 1228 C CA . GLY B 1 20 ? 13.539 17.219 11.398 1 97.31 20 GLY B CA 1
ATOM 1229 C C . GLY B 1 20 ? 12.133 17.172 11.961 1 97.31 20 GLY B C 1
ATOM 1230 O O . GLY B 1 20 ? 11.617 16.109 12.297 1 97.31 20 GLY B O 1
ATOM 1231 N N . ARG B 1 21 ? 11.453 18.297 12.062 1 98.38 21 ARG B N 1
ATOM 1232 C CA . ARG B 1 21 ? 10.078 18.312 12.555 1 98.38 21 ARG B CA 1
ATOM 1233 C C . ARG B 1 21 ? 9.109 17.859 11.477 1 98.38 21 ARG B C 1
ATOM 1235 O O . ARG B 1 21 ? 9.391 17.984 10.281 1 98.38 21 ARG B O 1
ATOM 1242 N N . VAL B 1 22 ? 7.992 17.375 11.898 1 98.69 22 VAL B N 1
ATOM 1243 C CA . VAL B 1 22 ? 7.016 16.812 10.961 1 98.69 22 VAL B CA 1
ATOM 1244 C C . VAL B 1 22 ? 5.699 17.578 11.078 1 98.69 22 VAL B C 1
ATOM 1246 O O . VAL B 1 22 ? 5.281 17.953 12.18 1 98.69 22 VAL B O 1
ATOM 1249 N N . LEU B 1 23 ? 5.082 17.844 9.93 1 98.12 23 LEU B N 1
ATOM 1250 C CA . LEU B 1 23 ? 3.797 18.531 9.867 1 98.12 23 LEU B CA 1
ATOM 1251 C C . LEU B 1 23 ? 2.658 17.609 10.273 1 98.12 23 LEU B C 1
ATOM 1253 O O . LEU B 1 23 ? 2.512 16.516 9.719 1 98.12 23 LEU B O 1
ATOM 1257 N N . VAL B 1 24 ? 1.881 18 11.289 1 97.94 24 VAL B N 1
ATOM 1258 C CA . VAL B 1 24 ? 0.752 17.188 11.75 1 97.94 24 VAL B CA 1
ATOM 1259 C C . VAL B 1 24 ? -0.495 18.062 11.859 1 97.94 24 VAL B C 1
ATOM 1261 O O . VAL B 1 24 ? -0.396 19.297 11.922 1 97.94 24 VAL B O 1
ATOM 1264 N N . ILE B 1 25 ? -1.601 17.406 11.812 1 97.06 25 ILE B N 1
ATOM 1265 C CA . ILE B 1 25 ? -2.881 18.094 11.938 1 97.06 25 ILE B CA 1
ATOM 1266 C C . ILE B 1 25 ? -3.676 17.5 13.094 1 97.06 25 ILE B C 1
ATOM 1268 O O . ILE B 1 25 ? -3.457 16.344 13.477 1 97.06 25 ILE B O 1
ATOM 1272 N N . ARG B 1 26 ? -4.562 18.25 13.641 1 95 26 ARG B N 1
ATOM 1273 C CA . ARG B 1 26 ? -5.5 17.781 14.648 1 95 26 ARG B CA 1
ATOM 1274 C C . ARG B 1 26 ? -6.906 17.656 14.07 1 95 26 ARG B C 1
ATOM 1276 O O . ARG B 1 26 ? -7.473 18.625 13.578 1 95 26 ARG B O 1
ATOM 1283 N N . ARG B 1 27 ? -7.418 16.5 14.172 1 87.38 27 ARG B N 1
ATOM 1284 C CA . ARG B 1 27 ? -8.742 16.25 13.609 1 87.38 27 ARG B CA 1
ATOM 1285 C C . ARG B 1 27 ? -9.82 16.969 14.414 1 87.38 27 ARG B C 1
ATOM 1287 O O . ARG B 1 27 ? -9.766 17 15.641 1 87.38 27 ARG B O 1
ATOM 1294 N N . GLU B 1 28 ? -10.797 17.469 13.68 1 81.69 28 GLU B N 1
ATOM 1295 C CA . GLU B 1 28 ? -11.898 18.172 14.328 1 81.69 28 GLU B CA 1
ATOM 1296 C C . GLU B 1 28 ? -12.844 17.188 15.031 1 81.69 28 GLU B C 1
ATOM 1298 O O . GLU B 1 28 ? -13.359 17.484 16.109 1 81.69 28 GLU B O 1
ATOM 1303 N N . ASP B 1 29 ? -13.031 16.078 14.445 1 80.38 29 ASP B N 1
ATOM 1304 C CA . ASP B 1 29 ? -14.07 15.164 14.883 1 80.38 29 ASP B CA 1
ATOM 1305 C C . ASP B 1 29 ? -13.648 14.422 16.156 1 80.38 29 ASP B C 1
ATOM 1307 O O . ASP B 1 29 ? -14.477 14.125 17.016 1 80.38 29 ASP B O 1
ATOM 1311 N N . ASN B 1 30 ? -12.367 14.133 16.359 1 82.5 30 ASN B N 1
ATOM 1312 C CA . ASN B 1 30 ? -11.984 13.312 17.484 1 82.5 30 ASN B CA 1
ATOM 1313 C C . ASN B 1 30 ? -10.797 13.914 18.234 1 82.5 30 ASN B C 1
ATOM 1315 O O . ASN B 1 30 ? -10.367 13.383 19.266 1 82.5 30 ASN B O 1
ATOM 1319 N N . GLY B 1 31 ? -10.258 14.984 17.719 1 87.19 31 GLY B N 1
ATOM 1320 C CA . GLY B 1 31 ? -9.211 15.727 18.391 1 87.19 31 GLY B CA 1
ATOM 1321 C C . GLY B 1 31 ? -7.863 15.031 18.344 1 87.19 31 GLY B C 1
ATOM 1322 O O . GLY B 1 31 ? -6.941 15.406 19.078 1 87.19 31 GLY B O 1
ATOM 1323 N N . ARG B 1 32 ? -7.727 14.055 17.531 1 92.31 32 ARG B N 1
ATOM 1324 C CA . ARG B 1 32 ? -6.484 13.28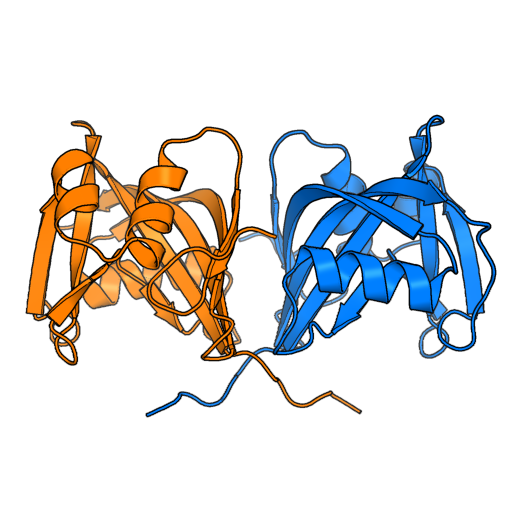9 17.469 1 92.31 32 ARG B CA 1
ATOM 1325 C C . ARG B 1 32 ? -5.531 13.898 16.438 1 92.31 32 ARG B C 1
ATOM 1327 O O . ARG B 1 32 ? -5.961 14.383 15.391 1 92.31 32 ARG B O 1
ATOM 1334 N N . TRP B 1 33 ? -4.254 13.812 16.891 1 96.19 33 TRP B N 1
ATOM 1335 C CA . TRP B 1 33 ? -3.201 14.242 15.984 1 96.19 33 TRP B CA 1
ATOM 1336 C C . TRP B 1 33 ? -2.863 13.133 14.984 1 96.19 33 TRP B C 1
ATOM 1338 O O . TRP B 1 33 ? -2.799 11.961 15.352 1 96.19 33 TRP B O 1
ATOM 1348 N N . GLU B 1 34 ? -2.609 13.523 13.797 1 97.12 34 GLU B N 1
ATOM 1349 C CA . GLU B 1 34 ? -2.191 12.586 12.766 1 97.12 34 GLU B CA 1
ATOM 1350 C C . GLU B 1 34 ? -1.468 13.305 11.625 1 97.12 34 GLU B C 1
ATOM 1352 O O . GLU B 1 34 ? -1.499 14.539 11.547 1 97.12 34 GLU B O 1
ATOM 1357 N N . ALA B 1 35 ? -0.755 12.578 10.836 1 98.19 35 ALA B N 1
ATOM 1358 C CA . ALA B 1 35 ? -0.231 13.148 9.594 1 98.19 35 ALA B CA 1
ATOM 1359 C C . ALA B 1 35 ? -1.363 13.555 8.656 1 98.19 35 ALA B C 1
ATOM 1361 O O . ALA B 1 35 ? -2.42 12.922 8.633 1 98.19 35 ALA B O 1
ATOM 1362 N N . PRO B 1 36 ? -1.174 14.656 7.91 1 97.69 36 PRO B N 1
ATOM 1363 C CA . PRO B 1 36 ? -2.213 15.008 6.941 1 97.69 36 PRO B CA 1
ATOM 1364 C C . PRO B 1 36 ? -2.445 13.922 5.898 1 97.69 36 PRO B C 1
ATOM 1366 O O . PRO B 1 36 ? -1.489 13.297 5.426 1 97.69 36 PRO B O 1
ATOM 1369 N N . GLY B 1 37 ? -3.666 13.664 5.539 1 97.19 37 GLY B N 1
ATOM 1370 C CA . GLY B 1 37 ? -4.066 12.617 4.605 1 97.19 37 GLY B CA 1
ATOM 1371 C C . GLY B 1 37 ? -5.57 12.492 4.457 1 97.19 37 GLY B C 1
ATOM 1372 O O . GLY B 1 37 ? -6.324 13.289 5.027 1 97.19 37 GLY B O 1
ATOM 1373 N N . GLY B 1 38 ? -5.996 11.555 3.635 1 96.62 38 GLY B N 1
ATOM 1374 C CA . GLY B 1 38 ? -7.41 11.336 3.379 1 96.62 38 GLY B CA 1
ATOM 1375 C C . GLY B 1 38 ? -7.672 10.219 2.383 1 96.62 38 GLY B C 1
ATOM 1376 O O . GLY B 1 38 ? -6.75 9.484 2.006 1 96.62 38 GLY B O 1
ATOM 1377 N N . VAL B 1 39 ? -8.906 10.133 2.006 1 97.25 39 VAL B N 1
ATOM 1378 C CA . VAL B 1 39 ? -9.352 9.062 1.123 1 97.25 39 VAL B CA 1
ATOM 1379 C C . VAL B 1 39 ? -8.758 9.258 -0.271 1 97.25 39 VAL B C 1
ATOM 1381 O O . VAL B 1 39 ? -8.742 10.375 -0.792 1 97.25 39 VAL B O 1
ATOM 1384 N N . LEU B 1 40 ? -8.219 8.156 -0.846 1 98.31 40 LEU B N 1
ATOM 1385 C CA . LEU B 1 40 ? -7.723 8.18 -2.215 1 98.31 40 LEU B CA 1
ATOM 1386 C C . LEU B 1 40 ? -8.875 8.188 -3.215 1 98.31 40 LEU B C 1
ATOM 1388 O O . LEU B 1 40 ? -9.812 7.395 -3.096 1 98.31 40 LEU B O 1
ATOM 1392 N N . GLU B 1 41 ? -8.797 9.133 -4.137 1 97 41 GLU B N 1
ATOM 1393 C CA . GLU B 1 41 ? -9.828 9.195 -5.164 1 97 41 GLU B CA 1
ATOM 1394 C C . GLU B 1 41 ? -9.531 8.219 -6.301 1 97 41 GLU B C 1
ATOM 1396 O O . GLU B 1 41 ? -8.375 7.875 -6.547 1 97 41 GLU B O 1
ATOM 1401 N N . LEU B 1 42 ? -10.523 7.832 -7.055 1 95.12 42 LEU B N 1
ATOM 1402 C CA . LEU B 1 42 ? -10.43 6.773 -8.055 1 95.12 42 LEU B CA 1
ATOM 1403 C C . LEU B 1 42 ? -9.508 7.184 -9.195 1 95.12 42 LEU B C 1
ATOM 1405 O O . LEU B 1 42 ? -8.75 6.359 -9.711 1 95.12 42 LEU B O 1
ATOM 1409 N N . HIS B 1 43 ? -9.422 8.438 -9.57 1 94.25 43 HIS B N 1
ATOM 1410 C CA . HIS B 1 43 ? -8.797 8.82 -10.828 1 94.25 43 HIS B CA 1
ATOM 1411 C C . HIS B 1 43 ? -7.418 9.422 -10.594 1 94.25 43 HIS B C 1
ATOM 1413 O O . HIS B 1 43 ? -6.836 10.031 -11.492 1 94.25 43 HIS B O 1
ATOM 1419 N N . GLU B 1 44 ? -6.941 9.305 -9.391 1 96.75 44 GLU B N 1
ATOM 1420 C CA . GLU B 1 44 ? -5.641 9.914 -9.117 1 96.75 44 GLU B CA 1
ATOM 1421 C C . GLU B 1 44 ? -4.617 8.859 -8.703 1 96.75 44 GLU B C 1
ATOM 1423 O O . GLU B 1 44 ? -4.98 7.793 -8.211 1 96.75 44 GLU B O 1
ATOM 1428 N N . SER B 1 45 ? -3.365 9.156 -8.969 1 97.69 45 SER B N 1
ATOM 1429 C CA . SER B 1 45 ? -2.271 8.344 -8.445 1 97.69 45 SER B CA 1
ATOM 1430 C C . SER B 1 45 ? -2.141 8.508 -6.934 1 97.69 45 SER B C 1
ATOM 1432 O O . SER B 1 45 ? -2.771 9.383 -6.34 1 97.69 45 SER B O 1
ATOM 1434 N N . PHE B 1 46 ? -1.344 7.613 -6.344 1 98.44 46 PHE B N 1
ATOM 1435 C CA . PHE B 1 46 ? -1.09 7.734 -4.914 1 98.44 46 PHE B CA 1
ATOM 1436 C C . PHE B 1 46 ? -0.49 9.094 -4.582 1 98.44 46 PHE B C 1
ATOM 1438 O O . PHE B 1 46 ? -0.962 9.781 -3.674 1 98.44 46 PHE B O 1
ATOM 1445 N N . GLU B 1 47 ? 0.5 9.484 -5.332 1 98.56 47 GLU B N 1
ATOM 1446 C CA . GLU B 1 47 ? 1.237 10.719 -5.078 1 98.56 47 GLU B CA 1
ATOM 1447 C C . GLU B 1 47 ? 0.346 11.945 -5.27 1 98.56 47 GLU B C 1
ATOM 1449 O O . GLU B 1 47 ? 0.422 12.898 -4.496 1 98.56 47 GLU B O 1
ATOM 1454 N N . ASP B 1 48 ? -0.506 11.883 -6.309 1 98.25 48 ASP B N 1
ATOM 1455 C CA . ASP B 1 48 ? -1.448 12.977 -6.516 1 98.25 48 ASP B CA 1
ATOM 1456 C C . ASP B 1 48 ? -2.404 13.109 -5.332 1 98.25 48 ASP B C 1
ATOM 1458 O O . ASP B 1 48 ? -2.732 14.219 -4.914 1 98.25 48 ASP B O 1
ATOM 1462 N N . GLY B 1 49 ? -2.893 12.008 -4.836 1 98.31 49 GLY B N 1
ATOM 1463 C CA . GLY B 1 49 ? -3.74 12.031 -3.654 1 98.31 49 GLY B CA 1
ATOM 1464 C C . GLY B 1 49 ? -3.057 12.625 -2.438 1 98.31 49 GLY B C 1
ATOM 1465 O O . GLY B 1 49 ? -3.652 13.422 -1.712 1 98.31 49 GLY B O 1
ATOM 1466 N N . VAL B 1 50 ? -1.745 12.25 -2.256 1 98.69 50 VAL B N 1
ATOM 1467 C CA . VAL B 1 50 ? -0.973 12.773 -1.135 1 98.69 50 VAL B CA 1
ATOM 1468 C C . VAL B 1 50 ? -0.846 14.289 -1.262 1 98.69 50 VAL B C 1
ATOM 1470 O O . VAL B 1 50 ? -1.132 15.023 -0.313 1 98.69 50 VAL B O 1
ATOM 1473 N N . ARG B 1 51 ? -0.464 14.758 -2.396 1 98.56 51 ARG B N 1
ATOM 1474 C CA . ARG B 1 51 ? -0.299 16.188 -2.615 1 98.56 51 ARG B CA 1
ATOM 1475 C C . ARG B 1 51 ? -1.611 16.938 -2.387 1 98.56 51 ARG B C 1
ATOM 1477 O O . ARG B 1 51 ? -1.636 17.969 -1.724 1 98.56 51 ARG B O 1
ATOM 1484 N N . ARG B 1 52 ? -2.678 16.422 -2.961 1 97.81 52 ARG B N 1
ATOM 1485 C CA . ARG B 1 52 ? -3.982 17.062 -2.83 1 97.81 52 ARG B CA 1
ATOM 1486 C C . ARG B 1 52 ? -4.418 17.125 -1.37 1 97.81 52 ARG B C 1
ATOM 1488 O O . ARG B 1 52 ? -4.812 18.188 -0.881 1 97.81 52 ARG B O 1
ATOM 1495 N N . GLU B 1 53 ? -4.352 16.016 -0.648 1 97.31 53 GLU B N 1
ATOM 1496 C CA . GLU B 1 53 ? -4.812 15.953 0.736 1 97.31 53 GLU B CA 1
ATOM 1497 C C . GLU B 1 53 ? -3.977 16.859 1.635 1 97.31 53 GLU B C 1
ATOM 1499 O O . GLU B 1 53 ? -4.512 17.516 2.527 1 97.31 53 GLU B O 1
ATOM 1504 N N . VAL B 1 54 ? -2.602 16.859 1.475 1 97.69 54 VAL B N 1
ATOM 1505 C CA . VAL B 1 54 ? -1.756 17.719 2.293 1 97.69 54 VAL B CA 1
ATOM 1506 C C . VAL B 1 54 ? -2.105 19.188 2.035 1 97.69 54 VAL B C 1
ATOM 1508 O O . VAL B 1 54 ? -2.252 19.969 2.975 1 97.69 54 VAL B O 1
ATOM 1511 N N . LEU B 1 55 ? -2.309 19.5 0.779 1 96.69 55 LEU B N 1
ATOM 1512 C CA . LEU B 1 55 ? -2.672 20.859 0.426 1 96.69 55 LEU B CA 1
ATOM 1513 C C . LEU B 1 55 ? -4.027 21.234 1.017 1 96.69 55 LEU B C 1
ATOM 1515 O O . LEU B 1 55 ? -4.18 22.312 1.61 1 96.69 55 LEU B O 1
ATOM 1519 N N . GLU B 1 56 ? -5 20.453 0.866 1 95.31 56 GLU B N 1
ATOM 1520 C CA . GLU B 1 56 ? -6.355 20.703 1.345 1 95.31 56 GLU B CA 1
ATOM 1521 C C . GLU B 1 56 ? -6.379 20.906 2.857 1 95.31 56 GLU B C 1
ATOM 1523 O O . GLU B 1 56 ? -7.098 21.766 3.363 1 95.31 56 GLU B O 1
ATOM 1528 N N . GLU B 1 57 ? -5.586 20.141 3.561 1 95.38 57 GLU B N 1
ATOM 1529 C CA . GLU B 1 57 ? -5.695 20.125 5.016 1 95.38 57 GLU B CA 1
ATOM 1530 C C . GLU B 1 57 ? -4.738 21.125 5.656 1 95.38 57 GLU B C 1
ATOM 1532 O O . GLU B 1 57 ? -4.953 21.562 6.789 1 95.38 57 GLU B O 1
ATOM 1537 N N . THR B 1 58 ? -3.605 21.531 4.992 1 95.81 58 THR B N 1
ATOM 1538 C CA . THR B 1 58 ? -2.578 22.312 5.676 1 95.81 58 THR B CA 1
ATOM 1539 C C . THR B 1 58 ? -2.232 23.578 4.875 1 95.81 58 THR B C 1
ATOM 1541 O O . THR B 1 58 ? -1.564 24.469 5.387 1 95.81 58 THR B O 1
ATOM 1544 N N . GLY B 1 59 ? -2.623 23.609 3.629 1 94.56 59 GLY B N 1
ATOM 1545 C CA . GLY B 1 59 ? -2.266 24.703 2.754 1 94.56 59 GLY B CA 1
ATOM 1546 C C . GLY B 1 59 ? -0.872 24.578 2.17 1 94.56 59 GLY B C 1
ATOM 1547 O O . GLY B 1 59 ? -0.455 25.406 1.36 1 94.56 59 GLY B O 1
ATOM 1548 N N . LEU B 1 60 ? -0.143 23.594 2.465 1 96.62 60 LEU B N 1
ATOM 1549 C CA . LEU B 1 60 ? 1.25 23.438 2.061 1 96.62 60 LEU B CA 1
ATOM 1550 C C . LEU B 1 60 ? 1.357 22.562 0.817 1 96.62 60 LEU B C 1
ATOM 1552 O O . LEU B 1 60 ? 0.735 21.5 0.744 1 96.62 60 LEU B O 1
ATOM 1556 N N . LYS B 1 61 ? 2.043 23.031 -0.161 1 97.69 61 LYS B N 1
ATOM 1557 C CA . LYS B 1 61 ? 2.439 22.172 -1.278 1 97.69 61 LYS B CA 1
ATOM 1558 C C . LYS B 1 61 ? 3.674 21.344 -0.927 1 97.69 61 LYS B C 1
ATOM 1560 O O . LYS B 1 61 ? 4.598 21.844 -0.277 1 97.69 61 LYS B O 1
ATOM 1565 N N . VAL B 1 62 ? 3.688 20.109 -1.488 1 98.5 62 VAL B N 1
ATOM 1566 C CA . VAL B 1 62 ? 4.797 19.25 -1.096 1 98.5 62 VAL B CA 1
ATOM 1567 C C . VAL B 1 62 ? 5.324 18.5 -2.316 1 98.5 62 VAL B C 1
ATOM 1569 O O . VAL B 1 62 ? 4.629 18.375 -3.326 1 98.5 62 VAL B O 1
ATOM 1572 N N . THR B 1 63 ? 6.57 18.109 -2.209 1 98.44 63 THR B N 1
ATOM 1573 C CA . THR B 1 63 ? 7.133 17.078 -3.076 1 98.44 63 THR B CA 1
ATOM 1574 C C . THR B 1 63 ? 7.047 15.711 -2.414 1 98.44 63 THR B C 1
ATOM 1576 O O . THR B 1 63 ? 7.504 15.531 -1.283 1 98.44 63 THR B O 1
ATOM 1579 N N . VAL B 1 64 ? 6.383 14.75 -3.059 1 98.5 64 VAL B N 1
ATOM 1580 C CA . VAL B 1 64 ? 6.32 13.383 -2.549 1 98.5 64 VAL B CA 1
ATOM 1581 C C . VAL B 1 64 ? 7.625 12.656 -2.857 1 98.5 64 VAL B C 1
ATOM 1583 O O . VAL B 1 64 ? 8.039 12.578 -4.016 1 98.5 64 VAL B O 1
ATOM 1586 N N . GLN B 1 65 ? 8.273 12.117 -1.833 1 98.25 65 GLN B N 1
ATOM 1587 C CA . GLN B 1 65 ? 9.617 11.57 -1.996 1 98.25 65 GLN B CA 1
ATOM 1588 C C . GLN B 1 65 ? 9.578 10.055 -2.152 1 98.25 65 GLN B C 1
ATOM 1590 O O . GLN B 1 65 ? 10.148 9.508 -3.1 1 98.25 65 GLN B O 1
ATOM 1595 N N . ARG B 1 66 ? 9.008 9.367 -1.221 1 97.94 66 ARG B N 1
ATOM 1596 C CA . ARG B 1 66 ? 9.023 7.906 -1.274 1 97.94 66 ARG B CA 1
ATOM 1597 C C . ARG B 1 66 ? 7.922 7.316 -0.396 1 97.94 66 ARG B C 1
ATOM 1599 O O . ARG B 1 66 ? 7.52 7.926 0.597 1 97.94 66 ARG B O 1
ATOM 1606 N N . LEU B 1 67 ? 7.453 6.094 -0.743 1 98.75 67 LEU B N 1
ATOM 1607 C CA . LEU B 1 67 ? 6.598 5.281 0.113 1 98.75 67 LEU B CA 1
ATOM 1608 C C . LEU B 1 67 ? 7.344 4.844 1.369 1 98.75 67 LEU B C 1
ATOM 1610 O O . LEU B 1 67 ? 8.461 4.332 1.284 1 98.75 67 LEU B O 1
ATOM 1614 N N . THR B 1 68 ? 6.762 5.051 2.545 1 98.69 68 THR B N 1
ATOM 1615 C CA . THR B 1 68 ? 7.445 4.691 3.781 1 98.69 68 THR B CA 1
ATOM 1616 C C . THR B 1 68 ? 6.766 3.5 4.449 1 98.69 68 THR B C 1
ATOM 1618 O O . THR B 1 68 ? 7.348 2.854 5.324 1 98.69 68 THR B O 1
ATOM 1621 N N . GLY B 1 69 ? 5.5 3.283 4.051 1 98.56 69 GLY B N 1
ATOM 1622 C CA . GLY B 1 69 ? 4.832 2.131 4.641 1 98.56 69 GLY B CA 1
ATOM 1623 C C . GLY B 1 69 ? 3.387 1.993 4.207 1 98.56 69 GLY B C 1
ATOM 1624 O O . GLY B 1 69 ? 2.828 2.902 3.59 1 98.56 69 GLY B O 1
ATOM 1625 N N . VAL B 1 70 ? 2.822 0.862 4.48 1 98.88 70 VAL B N 1
ATOM 1626 C CA . VAL B 1 70 ? 1.411 0.527 4.32 1 98.88 70 VAL B CA 1
ATOM 1627 C C . VAL B 1 70 ? 0.85 0.015 5.645 1 98.88 70 VAL B C 1
ATOM 1629 O O . VAL B 1 70 ? 1.521 -0.729 6.367 1 98.88 70 VAL B O 1
ATOM 1632 N N . TYR B 1 71 ? -0.33 0.477 5.992 1 98.69 71 TYR B N 1
ATOM 1633 C CA . TYR B 1 71 ? -0.916 0.198 7.297 1 98.69 71 TYR B CA 1
ATOM 1634 C C . TYR B 1 71 ? -2.369 -0.241 7.16 1 98.69 71 TYR B C 1
ATOM 1636 O O . TYR B 1 71 ? -3.164 0.423 6.492 1 98.69 71 TYR B O 1
ATOM 1644 N N . LYS B 1 72 ? -2.652 -1.294 7.781 1 98.25 72 LYS B N 1
ATOM 1645 C CA . LYS B 1 72 ? -4.02 -1.805 7.742 1 98.25 72 LYS B CA 1
ATOM 1646 C C . LYS B 1 72 ? -4.719 -1.605 9.086 1 98.25 72 LYS B C 1
ATOM 1648 O O . LYS B 1 72 ? -4.258 -2.113 10.109 1 98.25 72 LYS B O 1
ATOM 1653 N N . ASN B 1 73 ? -5.793 -0.828 9.102 1 97.44 73 ASN B N 1
ATOM 1654 C CA . ASN B 1 73 ? -6.723 -0.798 10.227 1 97.44 73 ASN B CA 1
ATOM 1655 C C . ASN B 1 73 ? -7.672 -1.99 10.195 1 97.44 73 ASN B C 1
ATOM 1657 O O . ASN B 1 73 ? -8.641 -2.002 9.43 1 97.44 73 ASN B O 1
ATOM 1661 N N . LEU B 1 74 ? -7.43 -2.961 10.977 1 96.31 74 LEU B N 1
ATOM 1662 C CA . LEU B 1 74 ? -8.172 -4.215 10.961 1 96.31 74 LEU B CA 1
ATOM 1663 C C . LEU B 1 74 ? -9.609 -3.996 11.43 1 96.31 74 LEU B C 1
ATOM 1665 O O . LEU B 1 74 ? -10.523 -4.699 10.984 1 96.31 74 LEU B O 1
ATOM 1669 N N . THR B 1 75 ? -9.781 -3.029 12.258 1 94.56 75 THR B N 1
ATOM 1670 C CA . THR B 1 75 ? -11.086 -2.766 12.852 1 94.56 75 THR B CA 1
ATOM 1671 C C . THR B 1 75 ? -12.008 -2.084 11.852 1 94.56 75 THR B C 1
ATOM 1673 O O . THR B 1 75 ? -13.188 -2.432 11.742 1 94.56 75 THR B O 1
ATOM 1676 N N . GLN B 1 76 ? -11.492 -1.218 11.078 1 94.5 76 GLN B N 1
ATOM 1677 C CA . GLN B 1 76 ? -12.336 -0.373 10.242 1 94.5 76 GLN B CA 1
ATOM 1678 C C . GLN B 1 76 ? -12.242 -0.783 8.773 1 94.5 76 GLN B C 1
ATOM 1680 O O . GLN B 1 76 ? -13 -0.292 7.934 1 94.5 76 GLN B O 1
ATOM 1685 N N . GLY B 1 77 ? -11.305 -1.657 8.484 1 95.31 77 GLY B N 1
ATOM 1686 C CA . GLY B 1 77 ? -11.117 -2.047 7.098 1 95.31 77 GLY B CA 1
ATOM 1687 C C . GLY B 1 77 ? -10.539 -0.936 6.238 1 95.31 77 GLY B C 1
ATOM 1688 O O . GLY B 1 77 ? -11.062 -0.645 5.16 1 95.31 77 GLY B O 1
ATOM 1689 N N . ILE B 1 78 ? -9.508 -0.292 6.715 1 97.25 78 ILE B N 1
ATOM 1690 C CA . ILE B 1 78 ? -8.844 0.791 5.996 1 97.25 78 ILE B CA 1
ATOM 1691 C C . ILE B 1 78 ? -7.402 0.396 5.688 1 97.25 78 ILE B C 1
ATOM 1693 O O . ILE B 1 78 ? -6.715 -0.172 6.539 1 97.25 78 ILE B O 1
ATOM 1697 N N . VAL B 1 79 ? -7.008 0.601 4.508 1 98.5 79 VAL B N 1
ATOM 1698 C CA . VAL B 1 79 ? -5.609 0.5 4.102 1 98.5 79 VAL B CA 1
ATOM 1699 C C . VAL B 1 79 ? -5.043 1.896 3.842 1 98.5 79 VAL B C 1
ATOM 1701 O O . VAL B 1 79 ? -5.57 2.643 3.014 1 98.5 79 VAL B O 1
ATOM 1704 N N . ALA B 1 80 ? -3.994 2.209 4.57 1 98.69 80 ALA B N 1
ATOM 1705 C CA . ALA B 1 80 ? -3.359 3.518 4.422 1 98.69 80 ALA B CA 1
ATOM 1706 C C . ALA B 1 80 ? -1.976 3.387 3.793 1 98.69 80 ALA B C 1
ATOM 1708 O O . ALA B 1 80 ? -1.161 2.57 4.234 1 98.69 80 ALA B O 1
ATOM 1709 N N . LEU B 1 81 ? -1.725 4.098 2.736 1 98.94 81 LEU B N 1
ATOM 1710 C CA . LEU B 1 81 ? -0.394 4.262 2.16 1 98.94 81 LEU B CA 1
ATOM 1711 C C . LEU B 1 81 ? 0.229 5.582 2.594 1 98.94 81 LEU B C 1
ATOM 1713 O O . LEU B 1 81 ? -0.369 6.645 2.41 1 98.94 81 LEU B O 1
ATOM 1717 N N . VAL B 1 82 ? 1.415 5.516 3.186 1 98.94 82 VAL B N 1
ATOM 1718 C CA . VAL B 1 82 ? 2.037 6.688 3.789 1 98.94 82 VAL B CA 1
ATOM 1719 C C . VAL B 1 82 ? 3.344 7.008 3.068 1 98.94 82 VAL B C 1
ATOM 1721 O O . VAL B 1 82 ? 4.141 6.109 2.781 1 98.94 82 VAL B O 1
ATOM 1724 N N . TYR B 1 83 ? 3.535 8.258 2.787 1 98.88 83 TYR B N 1
ATOM 1725 C CA . TYR B 1 83 ? 4.684 8.734 2.025 1 98.88 83 TYR B CA 1
ATOM 1726 C C . TYR B 1 83 ? 5.457 9.789 2.805 1 98.88 83 TYR B C 1
ATOM 1728 O O . TYR B 1 83 ? 4.863 10.625 3.488 1 98.88 83 TYR B O 1
ATOM 1736 N N . ARG B 1 84 ? 6.75 9.766 2.684 1 98.81 84 ARG B N 1
ATOM 1737 C CA . ARG B 1 84 ? 7.574 10.883 3.117 1 98.81 84 ARG B CA 1
ATOM 1738 C C . ARG B 1 84 ? 7.543 12.016 2.094 1 98.81 84 ARG B C 1
ATOM 1740 O O . ARG B 1 84 ? 7.621 11.773 0.889 1 98.81 84 ARG B O 1
ATOM 1747 N N . CYS B 1 85 ? 7.441 13.203 2.553 1 98.81 85 CYS B N 1
ATOM 1748 C CA . CYS B 1 85 ? 7.359 14.391 1.711 1 98.81 85 CYS B CA 1
ATOM 1749 C C . CYS B 1 85 ? 8.305 15.477 2.213 1 98.81 85 CYS B C 1
ATOM 1751 O O . CYS B 1 85 ? 8.672 15.492 3.389 1 98.81 85 CYS B O 1
ATOM 1753 N N . GLY B 1 86 ? 8.688 16.297 1.29 1 98.44 86 GLY B N 1
ATOM 1754 C CA . GLY B 1 86 ? 9.344 17.547 1.632 1 98.44 86 GLY B CA 1
ATOM 1755 C C . GLY B 1 86 ? 8.508 18.781 1.311 1 98.44 86 GLY B C 1
ATOM 1756 O O . GLY B 1 86 ? 7.793 18.797 0.308 1 98.44 86 GLY B O 1
ATOM 1757 N N . PRO B 1 87 ? 8.594 19.797 2.234 1 97.38 87 PRO B N 1
ATOM 1758 C CA . PRO B 1 87 ? 7.883 21.031 1.884 1 97.38 87 PRO B CA 1
ATOM 1759 C C . PRO B 1 87 ? 8.391 21.656 0.588 1 97.38 87 PRO B C 1
ATOM 1761 O O . PRO B 1 87 ? 9.594 21.625 0.307 1 97.38 87 PRO B O 1
ATOM 1764 N N . ALA B 1 88 ? 7.473 22.141 -0.213 1 96.38 88 ALA B N 1
ATOM 1765 C CA . ALA B 1 88 ? 7.855 22.719 -1.493 1 96.38 88 ALA B CA 1
ATOM 1766 C C . ALA B 1 88 ? 7.492 24.203 -1.543 1 96.38 88 ALA B C 1
ATOM 1768 O O . ALA B 1 88 ? 8.32 25.047 -1.914 1 96.38 88 ALA B O 1
ATOM 1769 N N . ALA B 1 89 ? 6.207 24.578 -1.241 1 91.81 89 ALA B N 1
ATOM 1770 C CA . ALA B 1 89 ? 5.758 25.969 -1.286 1 91.81 89 ALA B CA 1
ATOM 1771 C C . ALA B 1 89 ? 4.527 26.172 -0.406 1 91.81 89 ALA B C 1
ATOM 1773 O O . ALA B 1 89 ? 3.787 25.234 -0.132 1 91.81 89 ALA B O 1
ATOM 1774 N N . GLY B 1 90 ? 4.375 27.359 -0.018 1 88.88 90 GLY B N 1
ATOM 1775 C CA . GLY B 1 90 ? 3.193 27.703 0.754 1 88.88 90 GLY B CA 1
ATOM 1776 C C . GLY B 1 90 ? 3.469 27.828 2.24 1 88.88 90 GLY B C 1
ATOM 1777 O O . GLY B 1 90 ? 4.582 27.562 2.697 1 88.88 90 GLY B O 1
ATOM 1778 N N . ASP B 1 91 ? 2.4 28.391 2.939 1 87.44 91 ASP B N 1
ATOM 1779 C CA . ASP B 1 91 ? 2.451 28.516 4.395 1 87.44 91 ASP B CA 1
ATOM 1780 C C . ASP B 1 91 ? 1.375 27.672 5.062 1 87.44 91 ASP B C 1
ATOM 1782 O O . ASP B 1 91 ? 0.204 27.734 4.684 1 87.44 91 ASP B O 1
ATOM 1786 N N . THR B 1 92 ? 1.854 27.016 6.016 1 87.5 92 THR B N 1
ATOM 1787 C CA . THR B 1 92 ? 0.908 26.172 6.723 1 87.5 92 THR B CA 1
ATOM 1788 C C . THR B 1 92 ? -0.127 27 7.469 1 87.5 92 THR B C 1
ATOM 1790 O O . THR B 1 92 ? 0.219 28 8.109 1 87.5 92 THR B O 1
ATOM 1793 N N . HIS B 1 93 ? -1.408 26.609 7.297 1 84.5 93 HIS B N 1
ATOM 1794 C CA . HIS B 1 93 ? -2.473 27.25 8.07 1 84.5 93 HIS B CA 1
ATOM 1795 C C . HIS B 1 93 ? -3.641 26.297 8.289 1 84.5 93 HIS B C 1
ATOM 1797 O O . HIS B 1 93 ? -3.824 25.344 7.516 1 84.5 93 HIS B O 1
ATOM 1803 N N . PRO B 1 94 ? -4.34 26.516 9.453 1 81.62 94 PRO B N 1
ATOM 1804 C CA . PRO B 1 94 ? -5.547 25.719 9.633 1 81.62 94 PRO B CA 1
ATOM 1805 C C . PRO B 1 94 ? -6.543 25.875 8.484 1 81.62 94 PRO B C 1
ATOM 1807 O O . PRO B 1 94 ? -6.586 26.938 7.844 1 81.62 94 PRO B O 1
ATOM 1810 N N . THR B 1 95 ? -7.109 24.797 8.195 1 78.5 95 THR B N 1
ATOM 1811 C CA . THR B 1 95 ? -8.156 24.797 7.176 1 78.5 95 THR B CA 1
ATOM 1812 C C . THR B 1 95 ? -9.477 24.297 7.758 1 78.5 95 THR B C 1
ATOM 1814 O O . THR B 1 95 ? -9.555 24 8.953 1 78.5 95 THR B O 1
ATOM 1817 N N . ALA B 1 96 ? -10.539 24.344 6.992 1 76.44 96 ALA B N 1
ATOM 1818 C CA . ALA B 1 96 ? -11.852 23.875 7.426 1 76.44 96 ALA B CA 1
ATOM 1819 C C . ALA B 1 96 ? -11.805 22.422 7.867 1 76.44 96 ALA B C 1
ATOM 1821 O O . ALA B 1 96 ? -12.547 22.016 8.766 1 76.44 96 ALA B O 1
ATOM 1822 N N . GLU B 1 97 ? -10.867 21.562 7.375 1 72.25 97 GLU B N 1
ATOM 1823 C CA . GLU B 1 97 ? -10.773 20.141 7.648 1 72.25 97 GLU B CA 1
ATOM 1824 C C . GLU B 1 97 ? -9.852 19.859 8.836 1 72.25 97 GLU B C 1
ATOM 1826 O O . GLU B 1 97 ? -10 18.844 9.523 1 72.25 97 GLU B O 1
ATOM 1831 N N . ALA B 1 98 ? -8.961 20.812 9.07 1 72.38 98 ALA B N 1
ATOM 1832 C CA . ALA B 1 98 ? -7.973 20.641 10.133 1 72.38 98 ALA B CA 1
ATOM 1833 C C . ALA B 1 98 ? -7.996 21.812 11.102 1 72.38 98 ALA B C 1
ATOM 1835 O O . ALA B 1 98 ? -7.562 22.922 10.758 1 72.38 98 ALA B O 1
ATOM 1836 N N . ARG B 1 99 ? -8.391 21.531 12.312 1 80.31 99 ARG B N 1
ATOM 1837 C CA . ARG B 1 99 ? -8.555 22.562 13.336 1 80.31 99 ARG B CA 1
ATOM 1838 C C . ARG B 1 99 ? -7.223 23.219 13.672 1 80.31 99 ARG B C 1
ATOM 1840 O O . ARG B 1 99 ? -7.16 24.422 13.914 1 80.31 99 ARG B O 1
ATOM 1847 N N . GLU B 1 100 ? -6.242 22.344 13.695 1 92.62 100 GLU B N 1
ATOM 1848 C CA . GLU B 1 100 ? -4.898 22.797 14.039 1 92.62 100 GLU B CA 1
ATOM 1849 C C . GLU B 1 100 ? -3.848 22.125 13.164 1 92.62 100 GLU B C 1
ATOM 1851 O O . GLU B 1 100 ? -4.016 20.953 12.773 1 92.62 100 GLU B O 1
ATOM 1856 N N . VAL B 1 101 ? -2.834 22.891 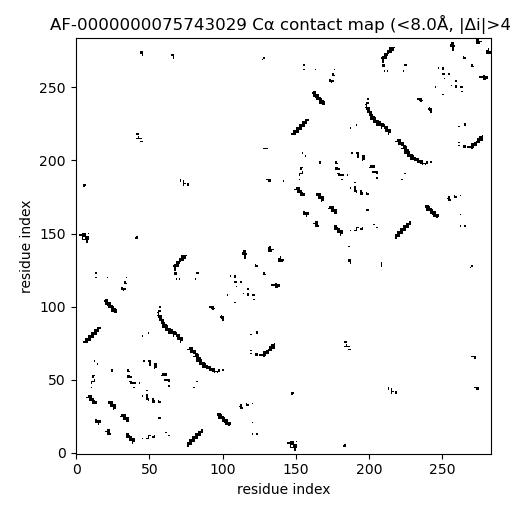12.836 1 94.88 101 VAL B N 1
ATOM 1857 C CA . VAL B 1 101 ? -1.661 22.406 12.109 1 94.88 101 VAL B CA 1
ATOM 1858 C C . VAL B 1 101 ? -0.394 22.75 12.891 1 94.88 101 VAL B C 1
ATOM 1860 O O . VAL B 1 101 ? -0.213 23.906 13.312 1 94.88 101 VAL B O 1
ATOM 1863 N N . ARG B 1 102 ? 0.48 21.766 13.094 1 95.88 102 ARG B N 1
ATOM 1864 C CA . ARG B 1 102 ? 1.695 21.984 13.875 1 95.88 102 ARG B CA 1
ATOM 1865 C C . ARG B 1 102 ? 2.875 21.234 13.273 1 95.88 102 ARG B C 1
ATOM 1867 O O . ARG B 1 102 ? 2.691 20.203 12.609 1 95.88 102 ARG B O 1
ATOM 1874 N N . TRP B 1 103 ? 4.039 21.797 13.531 1 97.44 103 TRP B N 1
ATOM 1875 C CA . TRP B 1 103 ? 5.285 21.062 13.359 1 97.44 103 TRP B CA 1
ATOM 1876 C C . TRP B 1 103 ? 5.715 20.406 14.672 1 97.44 103 TRP B C 1
ATOM 1878 O O . TRP B 1 103 ? 5.922 21.094 15.68 1 97.44 103 TRP B O 1
ATOM 1888 N N . MET B 1 104 ? 5.836 19.109 14.656 1 98.31 104 MET B N 1
ATOM 1889 C CA . MET B 1 104 ? 6.199 18.391 15.867 1 98.31 104 MET B CA 1
ATOM 1890 C C . MET B 1 104 ? 7.547 17.688 15.711 1 98.31 104 MET B C 1
ATOM 1892 O O . MET B 1 104 ? 7.914 17.281 14.602 1 98.31 104 MET B O 1
ATOM 1896 N N . THR B 1 105 ? 8.266 17.609 16.875 1 98.5 105 THR B N 1
ATOM 1897 C CA . THR B 1 105 ? 9.422 16.719 16.922 1 98.5 105 THR B CA 1
ATOM 1898 C C . THR B 1 105 ? 8.969 15.266 17 1 98.5 105 THR B C 1
ATOM 1900 O O . THR B 1 105 ? 7.797 14.984 17.234 1 98.5 105 THR B O 1
ATOM 1903 N N . LYS B 1 106 ? 9.898 14.344 16.797 1 98.25 106 LYS B N 1
ATOM 1904 C CA . LYS B 1 106 ? 9.602 12.922 16.938 1 98.25 106 LYS B CA 1
ATOM 1905 C C . LYS B 1 106 ? 9.086 12.617 18.344 1 98.25 106 LYS B C 1
ATOM 1907 O O . LYS B 1 106 ? 8.172 11.805 18.5 1 98.25 106 LYS B O 1
ATOM 1912 N N . GLU B 1 107 ? 9.688 13.258 19.297 1 98.38 107 GLU B N 1
ATOM 1913 C CA . GLU B 1 107 ? 9.297 13.039 20.688 1 98.38 107 GLU B CA 1
ATOM 1914 C C . GLU B 1 107 ? 7.855 13.484 20.922 1 98.38 107 GLU B C 1
ATOM 1916 O O . GLU B 1 107 ? 7.098 12.812 21.625 1 98.38 107 GLU B O 1
ATOM 1921 N N . GLN B 1 108 ? 7.523 14.562 20.422 1 98.62 108 GLN B N 1
ATOM 1922 C CA . GLN B 1 108 ? 6.156 15.055 20.547 1 98.62 108 GLN B CA 1
ATOM 1923 C C . GLN B 1 108 ? 5.164 14.117 19.859 1 98.62 108 GLN B C 1
ATOM 1925 O O . GLN B 1 108 ? 4.078 13.867 20.391 1 98.62 108 GLN B O 1
ATOM 1930 N N . VAL B 1 109 ? 5.551 13.633 18.734 1 98.44 109 VAL B N 1
ATOM 1931 C CA . VAL B 1 109 ? 4.711 12.68 18.016 1 98.44 109 VAL B CA 1
ATOM 1932 C C . VAL B 1 109 ? 4.453 11.453 18.891 1 98.44 109 VAL B C 1
ATOM 1934 O O . VAL B 1 109 ? 3.305 11.039 19.062 1 98.44 109 VAL B O 1
ATOM 1937 N N . GLU B 1 110 ? 5.492 10.891 19.406 1 97.56 110 GLU B N 1
ATOM 1938 C CA . GLU B 1 110 ? 5.387 9.703 20.25 1 97.56 110 GLU B CA 1
ATOM 1939 C C . GLU B 1 110 ? 4.484 9.969 21.453 1 97.56 110 GLU B C 1
ATOM 1941 O O . GLU B 1 110 ? 3.75 9.078 21.891 1 97.56 110 GLU B O 1
ATOM 1946 N N . GLY B 1 111 ? 4.535 11.164 21.922 1 97.5 111 GLY B N 1
ATOM 1947 C CA . GLY B 1 111 ? 3.805 11.492 23.141 1 97.5 111 GLY B CA 1
ATOM 1948 C C . GLY B 1 111 ? 2.365 11.898 22.875 1 97.5 111 GLY B C 1
ATOM 1949 O O . GLY B 1 111 ? 1.496 11.703 23.734 1 97.5 111 GLY B O 1
ATOM 1950 N N . GLU B 1 112 ? 2.076 12.422 21.734 1 96.94 112 GLU B N 1
ATOM 1951 C CA . GLU B 1 112 ? 0.787 13.07 21.531 1 96.94 112 GLU B CA 1
ATOM 1952 C C . GLU B 1 112 ? -0.125 12.219 20.656 1 96.94 112 GLU B C 1
ATOM 1954 O O . GLU B 1 112 ? -1.339 12.43 20.625 1 96.94 112 GLU B O 1
ATOM 1959 N N . MET B 1 113 ? 0.38 11.352 19.906 1 97.19 113 MET B N 1
ATOM 1960 C CA . MET B 1 113 ? -0.412 10.523 19 1 97.19 113 MET B CA 1
ATOM 1961 C C . MET B 1 113 ? -0.635 9.133 19.594 1 97.19 113 MET B C 1
ATOM 1963 O O . MET B 1 113 ? 0.175 8.656 20.391 1 97.19 113 MET B O 1
ATOM 1967 N N . SER B 1 114 ? -1.817 8.57 19.234 1 96.62 114 SER B N 1
ATOM 1968 C CA . SER B 1 114 ? -1.946 7.145 19.531 1 96.62 114 SER B CA 1
ATOM 1969 C C . SER B 1 114 ? -0.868 6.332 18.812 1 96.62 114 SER B C 1
ATOM 1971 O O . SER B 1 114 ? -0.413 6.707 17.734 1 96.62 114 SER B O 1
ATOM 1973 N N . PRO B 1 115 ? -0.476 5.145 19.328 1 97.81 115 PRO B N 1
ATOM 1974 C CA . PRO B 1 115 ? 0.626 4.359 18.781 1 97.81 115 PRO B CA 1
ATOM 1975 C C . PRO B 1 115 ? 0.401 3.982 17.312 1 97.81 115 PRO B C 1
ATOM 1977 O O . PRO B 1 115 ? 1.335 4.031 16.5 1 97.81 115 PRO B O 1
ATOM 1980 N N . ALA B 1 116 ? -0.793 3.666 16.953 1 97.25 116 ALA B N 1
ATOM 1981 C CA . ALA B 1 116 ? -1.104 3.242 15.586 1 97.25 116 ALA B CA 1
ATOM 1982 C C . ALA B 1 116 ? -0.833 4.363 14.586 1 97.25 116 ALA B C 1
ATOM 1984 O O . ALA B 1 116 ? -0.448 4.105 13.445 1 97.25 116 ALA B O 1
ATOM 1985 N N . PHE B 1 117 ? -0.975 5.59 15 1 97.5 117 PHE B N 1
ATOM 1986 C CA . PHE B 1 117 ? -0.777 6.719 14.102 1 97.5 117 PHE B CA 1
ATOM 1987 C C . PHE B 1 117 ? 0.63 7.285 14.242 1 97.5 117 PHE B C 1
ATOM 1989 O O . PHE B 1 117 ? 1.211 7.773 13.273 1 97.5 117 PHE B O 1
ATOM 1996 N N . ALA B 1 118 ? 1.123 7.176 15.477 1 98.62 118 ALA B N 1
ATOM 1997 C CA . ALA B 1 118 ? 2.498 7.617 15.703 1 98.62 118 ALA B CA 1
ATOM 1998 C C . ALA B 1 118 ? 3.48 6.797 14.867 1 98.62 118 ALA B C 1
ATOM 2000 O O . ALA B 1 118 ? 4.434 7.34 14.305 1 98.62 118 ALA B O 1
ATOM 2001 N N . VAL B 1 119 ? 3.229 5.574 14.75 1 98.5 119 VAL B N 1
ATOM 2002 C CA . VAL B 1 119 ? 4.164 4.688 14.07 1 98.5 119 VAL B CA 1
ATOM 2003 C C . VAL B 1 119 ? 4.238 5.055 12.586 1 98.5 119 VAL B C 1
ATOM 2005 O O . VAL B 1 119 ? 5.297 4.945 11.969 1 98.5 119 VAL B O 1
ATOM 2008 N N . ARG B 1 120 ? 3.127 5.523 11.992 1 98.62 120 ARG B N 1
ATOM 2009 C CA . ARG B 1 120 ? 3.135 5.953 10.602 1 98.62 120 ARG B CA 1
ATOM 2010 C C . ARG B 1 120 ? 4.121 7.094 10.383 1 98.62 120 ARG B C 1
ATOM 2012 O O . ARG B 1 120 ? 4.801 7.148 9.359 1 98.62 120 ARG B O 1
ATOM 2019 N N . VAL B 1 121 ? 4.137 7.98 11.336 1 98.81 121 VAL B N 1
ATOM 2020 C CA . VAL B 1 121 ? 5.012 9.141 11.25 1 98.81 121 VAL B CA 1
ATOM 2021 C C . VAL B 1 121 ? 6.457 8.727 11.508 1 98.81 121 VAL B C 1
ATOM 2023 O O . VAL B 1 121 ? 7.359 9.07 10.742 1 98.81 121 VAL B O 1
ATOM 2026 N N . LEU B 1 122 ? 6.703 7.945 12.539 1 98.75 122 LEU B N 1
ATOM 2027 C CA . LEU B 1 122 ? 8.047 7.594 12.977 1 98.75 122 LEU B CA 1
ATOM 2028 C C . LEU B 1 122 ? 8.727 6.676 11.961 1 98.75 122 LEU B C 1
ATOM 2030 O O . LEU B 1 122 ? 9.93 6.789 11.727 1 98.75 122 LEU B O 1
ATOM 2034 N N . ASP B 1 123 ? 7.977 5.82 11.352 1 98.5 123 ASP B N 1
ATOM 2035 C CA . ASP B 1 123 ? 8.516 4.918 10.336 1 98.5 123 ASP B CA 1
ATOM 2036 C C . ASP B 1 123 ? 9.07 5.695 9.148 1 98.5 123 ASP B C 1
ATOM 2038 O O . ASP B 1 123 ? 9.945 5.199 8.43 1 98.5 123 ASP B O 1
ATOM 2042 N N . ALA B 1 124 ? 8.594 6.883 8.906 1 98.5 124 ALA B N 1
ATOM 2043 C CA . ALA B 1 124 ? 9.023 7.691 7.77 1 98.5 124 ALA B CA 1
ATOM 2044 C C . ALA B 1 124 ? 10.477 8.117 7.914 1 98.5 124 ALA B C 1
ATOM 2046 O O . ALA B 1 124 ? 11.094 8.602 6.957 1 98.5 124 ALA B O 1
ATOM 2047 N N . PHE B 1 125 ? 11.023 7.953 9.07 1 98.25 125 PHE B N 1
ATOM 2048 C CA . PHE B 1 125 ? 12.422 8.312 9.297 1 98.25 125 PHE B CA 1
ATOM 2049 C C . PHE B 1 125 ? 13.336 7.121 9.055 1 98.25 125 PHE B C 1
ATOM 2051 O O . PHE B 1 125 ? 14.562 7.262 9.062 1 98.25 125 PHE B O 1
ATOM 2058 N N . ASP B 1 126 ? 12.742 5.977 8.828 1 97.5 126 ASP B N 1
ATOM 2059 C CA . ASP B 1 126 ? 13.523 4.793 8.484 1 97.5 126 ASP B CA 1
ATOM 2060 C C . ASP B 1 126 ? 13.789 4.73 6.984 1 97.5 126 ASP B C 1
ATOM 2062 O O . ASP B 1 126 ? 13.047 5.312 6.188 1 97.5 126 ASP B O 1
ATOM 2066 N N . GLU B 1 127 ? 14.789 4.023 6.598 1 95.5 127 GLU B N 1
ATOM 2067 C CA . GLU B 1 127 ? 15.133 3.863 5.188 1 95.5 127 GLU B CA 1
ATOM 2068 C C . GLU B 1 127 ? 14.18 2.895 4.492 1 95.5 127 GLU B C 1
ATOM 2070 O O . GLU B 1 127 ? 13.711 3.166 3.387 1 95.5 127 GLU B O 1
ATOM 2075 N N . ASP B 1 128 ? 13.883 1.794 5.094 1 96.44 128 ASP B N 1
ATOM 2076 C CA . ASP B 1 128 ? 13.039 0.757 4.504 1 96.44 128 ASP B CA 1
ATOM 2077 C C . ASP B 1 128 ? 11.562 1.01 4.809 1 96.44 128 ASP B C 1
ATOM 2079 O O . ASP B 1 128 ? 11.219 1.47 5.898 1 96.44 128 ASP B O 1
ATOM 2083 N N . PRO B 1 129 ? 10.719 0.627 3.896 1 97.94 129 PRO B N 1
ATOM 2084 C CA . PRO B 1 129 ? 9.289 0.752 4.18 1 97.94 129 PRO B CA 1
ATOM 2085 C C . PRO B 1 129 ? 8.789 -0.294 5.176 1 97.94 129 PRO B C 1
ATOM 2087 O O . PRO B 1 129 ? 9.422 -1.343 5.34 1 97.94 129 PRO B O 1
ATOM 2090 N N . HIS B 1 130 ? 7.68 0.024 5.809 1 98.06 130 HIS B N 1
ATOM 2091 C CA . HIS B 1 130 ? 7.098 -0.885 6.789 1 98.06 130 HIS B CA 1
ATOM 2092 C C . HIS B 1 130 ? 5.715 -1.354 6.355 1 98.06 130 HIS B C 1
ATOM 2094 O O . HIS B 1 130 ? 5.02 -0.655 5.613 1 98.06 130 HIS B O 1
ATOM 2100 N N . SER B 1 131 ? 5.375 -2.492 6.699 1 98.38 131 SER B N 1
ATOM 2101 C CA . SER B 1 131 ? 4.051 -3.094 6.586 1 98.38 131 SER B CA 1
ATOM 2102 C C . SER B 1 131 ? 3.498 -3.477 7.953 1 98.38 131 SER B C 1
ATOM 2104 O O . SER B 1 131 ? 4.102 -4.281 8.672 1 98.38 131 SER B O 1
ATOM 2106 N N . ARG B 1 132 ? 2.348 -2.824 8.336 1 98.38 132 ARG B N 1
ATOM 2107 C CA . ARG B 1 132 ? 1.853 -3.053 9.688 1 98.38 132 ARG B CA 1
ATOM 2108 C C . ARG B 1 132 ? 0.332 -3.172 9.703 1 98.38 132 ARG B C 1
ATOM 2110 O O . ARG B 1 132 ? -0.345 -2.656 8.812 1 98.38 132 ARG B O 1
ATOM 2117 N N . ALA B 1 133 ? -0.142 -3.832 10.672 1 98.19 133 ALA B N 1
ATOM 2118 C CA . ALA B 1 133 ? -1.562 -3.875 11.016 1 98.19 133 ALA B CA 1
ATOM 2119 C C . ALA B 1 133 ? -1.812 -3.303 12.406 1 98.19 133 ALA B C 1
ATOM 2121 O O . ALA B 1 133 ? -0.932 -3.344 13.266 1 98.19 133 ALA B O 1
ATOM 2122 N N . HIS B 1 134 ? -2.941 -2.75 12.523 1 97.75 134 HIS B N 1
ATOM 2123 C CA . HIS B 1 134 ? -3.293 -2.201 13.828 1 97.75 134 HIS B CA 1
ATOM 2124 C C . HIS B 1 134 ? -4.797 -2.281 14.078 1 97.75 134 HIS B C 1
ATOM 2126 O O . HIS B 1 134 ? -5.566 -2.551 13.148 1 97.75 134 HIS B O 1
ATOM 2132 N N . ASP B 1 135 ? -5.23 -2.008 15.266 1 96.25 135 ASP B N 1
ATOM 2133 C CA . ASP B 1 135 ? -6.637 -2.105 15.641 1 96.25 135 ASP B CA 1
ATOM 2134 C C . ASP B 1 135 ? -7.273 -0.723 15.75 1 96.25 135 ASP B C 1
ATOM 2136 O O . ASP B 1 135 ? -8.352 -0.574 16.344 1 96.25 135 ASP B O 1
ATOM 2140 N N . GLY B 1 136 ? -6.551 0.306 15.289 1 93.81 136 GLY B N 1
ATOM 2141 C CA . GLY B 1 136 ? -7.02 1.681 15.367 1 93.81 136 GLY B CA 1
ATOM 2142 C C . GLY B 1 136 ? -6.352 2.473 16.484 1 93.81 136 GLY B C 1
ATOM 2143 O O . GLY B 1 136 ? -6.391 3.703 16.484 1 93.81 136 GLY B O 1
ATOM 2144 N N . VAL B 1 137 ? -5.793 1.765 17.406 1 94.81 137 VAL B N 1
ATOM 2145 C CA . VAL B 1 137 ? -5.141 2.41 18.547 1 94.81 137 VAL B CA 1
ATOM 2146 C C . VAL B 1 137 ? -3.709 1.9 18.672 1 94.81 137 VAL B C 1
ATOM 2148 O O . VAL B 1 137 ? -2.762 2.689 18.719 1 94.81 137 VAL B O 1
ATOM 2151 N N . ASN B 1 138 ? -3.586 0.558 18.672 1 96.44 138 ASN B N 1
ATOM 2152 C CA . ASN B 1 138 ? -2.285 -0.079 18.844 1 96.44 138 ASN B CA 1
ATOM 2153 C C . ASN B 1 138 ? -1.889 -0.888 17.609 1 96.44 138 ASN B C 1
ATOM 2155 O O . ASN B 1 138 ? -2.746 -1.47 16.938 1 96.44 138 ASN B O 1
ATOM 2159 N N . VAL B 1 139 ? -0.624 -0.922 17.359 1 96.56 139 VAL B N 1
ATOM 2160 C CA . VAL B 1 139 ? -0.097 -1.813 16.328 1 96.56 139 VAL B CA 1
ATOM 2161 C C . VAL B 1 139 ? -0.254 -3.266 16.781 1 96.56 139 VAL B C 1
ATOM 2163 O O . VAL B 1 139 ? 0.005 -3.598 17.938 1 96.56 139 VAL B O 1
ATOM 2166 N N . VAL B 1 140 ? -0.736 -4.012 15.844 1 94 140 VAL B N 1
ATOM 2167 C CA . VAL B 1 140 ? -0.924 -5.426 16.156 1 94 140 VAL B CA 1
ATOM 2168 C C . VAL B 1 140 ? 0.262 -6.23 15.625 1 94 140 VAL B C 1
ATOM 2170 O O . VAL B 1 140 ? 0.758 -5.977 14.531 1 94 140 VAL B O 1
ATOM 2173 N N . SER B 1 141 ? 0.988 -6.934 16.469 1 77.62 141 SER B N 1
ATOM 2174 C CA . SER B 1 141 ? 2.109 -7.777 16.078 1 77.62 141 SER B CA 1
ATOM 2175 C C . SER B 1 141 ? 1.638 -8.984 15.266 1 77.62 141 SER B C 1
ATOM 2177 O O . SER B 1 141 ? 0.572 -9.539 15.531 1 77.62 141 SER B O 1
ATOM 2179 N N . GLY B 1 142 ? 2.049 -9.164 14.016 1 60.28 142 GLY B N 1
ATOM 2180 C CA . GLY B 1 142 ? 1.746 -10.359 13.242 1 60.28 142 GLY B CA 1
ATOM 2181 C C . GLY B 1 142 ? 2.252 -11.633 13.891 1 60.28 142 GLY B C 1
ATOM 2182 O O . GLY B 1 142 ? 3.107 -11.586 14.781 1 60.28 142 GLY B O 1
#

Sequence (284 aa):
MGTTPKHSVSVAGVVVRDDGRVLVIRREDNGRWEAPGGVLELHESFEDGVRREVLEETGLKVTVQRLTGVYKNLTQGIVALVYRCGPAAGDTHPTAEAREVRWMTKEQVEGEMSPAFAVRVLDAFDEDPHSRAHDGVNVVSGMGTTPKHSVSVAGVVVRDDGRVLVIRREDNGRWEAPGGVLELHESFEDGVRREVLEETGLKVTVQRLTGVYKNLTQGIVALVYRCGPAAGDTHPTAEAREVRWMTKEQVEGEMSPAFAVRVLDAFDEDPHSRAHDGVNVVSG

Secondary structure (DSSP, 8-state):
------BEEEEEEEEB-TTS-EEEEEETTT--EE-SEEEPPTTS-HHHHHHHHHHHHHS-EEEEEEEEEEEEETTTTEEEEEEEEEEEE------SSEEEEEEE-HHHHHHHS-HHHHHHHHGGGSSS-EEEEE-SSSEEP-/------BEEEEEEEEB-TTS-EEEEEETTT--EE-SEEEPPTTS-HHHHHHHHHHHHHS-EEEEEEEEEEEEETTTTEEEEEEEEEEEE------SSEEEEEEE-HHHHHHHS-HHHHHHHHGGGSSS-EEEEE-SSSEEP-

Radius of gyration: 19.07 Å; Cα contacts (8 Å, |Δi|>4): 738; chains: 2; bounding box: 38×57×46 Å

Foldseek 3Di:
DPPDDQAFEKEFEFEAEPVGWTKWFAFPPPRAIAGFMDTDDDPDDRQVRHQVRCCQAWVFGWAFDAWLEWEAQPQHRYIYTYTYIYTDDGGTDGDPGTPDMDTGHLVCLVVRHQARRSCSNVSNPDDHHYYFYDNVRHTDDD/DPPDDQAFEKEFEFEAEPVGWTKWFAFPPPRAIAGFMDTDDDPDDRQVRHQVRCCQAWVFGWAFDAWLEWEAQPQHRYIYTYTYIYTDDGGTDGDPGTPDMDTGHLVCLVVRHQARRSCSNVSNPPPHHYYFYDNVRHTDDD

pLDDT: mean 93.97, std 9.33, range [36.69, 98.94]

Organism: Mycobacterium marinum (strain ATCC BAA-535 / M) (NCBI:txid216594)

Solvent-accessible surface area (backbone atoms only — not comparable to full-atom values): 14561 Å² total; per-residue (Å²): 126,85,70,73,44,75,27,33,47,30,27,26,32,40,30,41,44,96,87,60,30,31,45,32,27,26,36,69,90,78,62,47,49,36,58,32,44,42,74,52,55,62,86,50,49,72,64,53,37,23,41,50,30,30,27,64,37,28,48,29,39,55,43,78,71,45,74,22,30,41,38,33,28,51,71,77,24,34,39,33,42,34,26,28,23,35,77,68,47,76,60,76,40,61,32,98,67,12,71,38,64,47,76,34,47,68,67,50,38,64,70,64,23,54,55,41,50,24,48,62,55,59,39,45,76,47,91,63,60,46,81,47,33,20,62,77,44,45,66,47,82,132,125,85,71,73,44,76,28,32,46,30,28,25,33,40,29,42,42,96,88,61,28,31,46,31,27,24,36,68,90,77,63,47,47,36,57,33,45,43,74,53,54,62,87,49,49,71,63,56,37,22,40,50,29,29,27,66,37,28,47,29,40,55,43,79,72,45,76,22,32,40,38,32,29,49,70,77,24,33,38,35,43,33,26,28,22,34,75,67,46,73,61,77,41,60,32,98,70,11,70,38,64,45,74,34,47,68,67,50,38,64,71,64,23,53,55,40,50,26,47,64,54,58,38,46,76,46,91,62,62,44,79,50,35,19,62,77,44,45,65,48,83,130